Protein AF-A0A8R7P9D4-F1 (afdb_monomer)

InterPro domains:
  IPR004140 Exocyst complex component Exo70 [PTHR12542] (74-252)
  IPR016159 Cullin repeat-like-containing domain superfamily [SSF74788] (68-251)
  IPR046364 Exocyst complex subunit Exo70, C-terminal [PF03081] (64-247)

Nearest PDB structures (foldseek):
  8g9j-assembly1_A  TM=3.221E-01  e=5.290E-01  synthetic construct
  3mmi-assembly3_B  TM=4.182E-01  e=2.464E+00  Saccharomyces cerevisiae
  7ue2-assembly1_A  TM=3.188E-01  e=1.408E+00  synthetic construct

Sequence (252 aa):
MIRGGSCECDAGACVEVERRAFVHATFDRSGEAAGILQKMVDGFGTILLSADDVEESTIHLANRHLVEALESAHAIGCTADFLSQMLDGWGCKLEGDARRIWQGEKCREYIFLFSNAYDVLLIMRGRGATFSNVELESRLSAMFRRYKTSYLDECWAPLMNYLDRLDKFSDEFCIICRRQMTLKVNANLRYKLRKEIVGLIVPQYQVSFLAQRKNQSRLSRALHCRKRVMAGKQKMCTAEELEMVINDLFEG

Foldseek 3Di:
DDDDDDPPDDPVNCVVVCVVVLPPPDDPDDPVLVVLVVVLVVVLVPQDDALVNCLVPLEGPSLVSLLVSLLSCVVVPHDPVSNVSSVVVVLVSLLVNLCVHCPPPLLSSLLSQLLHLVVSLVVQVVCPPSRDDPVVNVVSVVSSVVSLVCNCVVLQVVLLVCLLPLLVSVVSLVVSLVVFLSAAHDPVVLVVSLVVSLVNPLVSNQVSVVVVVVVCVVVDPPDPPPPPPPDPDDDRAHSVNSSVSSNSGNPD

Radius of gyration: 23.61 Å; Cα contacts (8 Å, |Δi|>4): 183; chains: 1; bounding box: 58×46×72 Å

Solvent-accessible surface area (backbone atoms only — not comparable to full-atom values): 14644 Å² total; per-residue (Å²): 141,80,83,81,81,80,81,84,73,55,74,73,57,53,56,56,51,49,54,49,55,68,68,68,69,78,80,97,64,62,75,65,60,55,50,49,52,49,52,47,53,51,52,52,69,68,61,77,81,53,59,70,66,38,73,76,65,42,57,60,78,59,46,60,54,49,51,56,46,48,48,53,41,52,74,76,64,56,53,72,68,57,52,49,51,55,52,50,53,50,50,53,49,52,52,51,50,28,52,69,64,36,68,90,38,63,65,57,28,28,53,37,51,26,47,35,34,46,48,43,51,49,55,46,60,73,49,40,88,85,51,73,52,71,68,60,52,50,51,41,51,49,52,26,50,49,34,50,49,50,37,45,58,69,66,50,51,66,53,63,80,24,55,91,41,60,69,60,27,52,53,52,50,52,53,52,48,64,67,37,31,66,36,64,51,61,70,76,57,40,58,52,49,36,51,54,50,40,67,65,47,38,63,60,48,41,54,38,52,53,52,51,52,55,51,44,69,75,72,52,91,81,78,73,88,86,75,84,83,83,69,90,71,81,72,86,74,50,52,67,56,50,46,53,57,47,68,56,47,36,71,73

Secondary structure (DSSP, 8-state):
----------HHHHHHHHHHHHHHS---S-HHHHHHHHHHHHHHHH----HHHHHHHS--THHHHHHHHHHHHHHTT--HHHHHHHHHHHHHHHHHHHHHHSTT-HHHHHHHHHHHHHHHHHHHHHHGGGG--HHHHHHHHHHHHHHHHHHIIIIIGGGGGGTT-HHHHHHHHHHHHHHHTT-B--HHHHHHHHHHHHHHHHHHHHHHHHHHHHHHHHH-SSSSSSSSSSS---PPPPHHHHHHHHHTTTB-

Mean predicted aligned error: 11.99 Å

pLDDT: mean 74.85, std 20.37, range [25.08, 96.12]

Structure (mmCIF, N/CA/C/O backbone):
data_AF-A0A8R7P9D4-F1
#
_entry.id   AF-A0A8R7P9D4-F1
#
loop_
_atom_site.group_PDB
_atom_site.id
_atom_site.type_symbol
_atom_site.label_atom_id
_atom_site.label_alt_id
_atom_site.label_comp_id
_atom_site.label_asym_id
_atom_site.label_entity_id
_atom_site.label_seq_id
_atom_site.pdbx_PDB_ins_code
_atom_site.Cartn_x
_atom_site.Cartn_y
_atom_site.Cartn_z
_atom_site.occupancy
_atom_site.B_iso_or_equiv
_atom_site.auth_seq_id
_atom_site.auth_comp_id
_atom_site.auth_asym_id
_atom_site.auth_atom_id
_atom_site.pdbx_PDB_model_num
ATOM 1 N N . MET A 1 1 ? -3.941 32.847 12.173 1.00 32.69 1 MET A N 1
ATOM 2 C CA . MET A 1 1 ? -4.713 32.848 10.911 1.00 32.69 1 MET A CA 1
ATOM 3 C C . MET A 1 1 ? -3.743 33.072 9.765 1.00 32.69 1 MET A C 1
ATOM 5 O O . MET A 1 1 ? -3.333 34.202 9.553 1.00 32.69 1 MET A O 1
ATOM 9 N N . ILE A 1 2 ? -3.341 32.012 9.068 1.00 27.59 2 ILE A N 1
ATOM 10 C CA . ILE A 1 2 ? -2.665 32.115 7.770 1.00 27.59 2 ILE A CA 1
ATOM 11 C C . ILE A 1 2 ? -3.486 31.244 6.823 1.00 27.59 2 ILE A C 1
ATOM 13 O O . ILE A 1 2 ? -3.722 30.070 7.102 1.00 27.59 2 ILE A O 1
ATOM 17 N N . ARG A 1 3 ? -4.035 31.893 5.793 1.00 26.95 3 ARG A N 1
ATOM 18 C CA . ARG A 1 3 ? -4.899 31.314 4.763 1.00 26.95 3 ARG A CA 1
ATOM 19 C C . ARG A 1 3 ? -4.108 30.294 3.947 1.00 26.95 3 ARG A C 1
ATOM 21 O O . ARG A 1 3 ? -3.046 30.625 3.430 1.00 26.95 3 ARG A O 1
ATOM 28 N N . GLY A 1 4 ? -4.667 29.094 3.814 1.00 26.95 4 GLY A N 1
ATOM 29 C CA . GLY A 1 4 ? -4.256 28.127 2.807 1.00 26.95 4 GLY A CA 1
ATOM 30 C C . GLY A 1 4 ? -4.580 28.659 1.414 1.00 26.95 4 GLY A C 1
ATOM 31 O O . GLY A 1 4 ? -5.717 29.044 1.143 1.00 26.95 4 GLY A O 1
ATOM 32 N N . GLY A 1 5 ? -3.565 28.708 0.555 1.00 25.08 5 GLY A N 1
ATOM 33 C CA . GLY A 1 5 ? -3.744 28.823 -0.885 1.00 25.08 5 GLY A CA 1
ATOM 34 C C . GLY A 1 5 ? -3.972 27.426 -1.443 1.00 25.08 5 GLY A C 1
ATOM 35 O O . GLY A 1 5 ? -3.044 26.622 -1.479 1.00 25.08 5 GLY A O 1
ATOM 36 N N . SER A 1 6 ? -5.215 27.135 -1.819 1.00 28.84 6 SER A N 1
ATOM 37 C CA . SER A 1 6 ? -5.556 25.985 -2.653 1.00 28.84 6 SER A CA 1
ATOM 38 C C . SER A 1 6 ? -4.957 26.227 -4.035 1.00 28.84 6 SER A C 1
ATOM 40 O O . SER A 1 6 ? -5.316 27.205 -4.690 1.00 28.84 6 SER A O 1
ATOM 42 N N . CYS A 1 7 ? -4.015 25.385 -4.454 1.00 30.19 7 CYS A N 1
ATOM 43 C CA . CYS A 1 7 ? -3.584 25.348 -5.844 1.00 30.19 7 CYS A CA 1
ATOM 44 C C . CYS A 1 7 ? -4.611 24.492 -6.592 1.00 30.19 7 CYS A C 1
ATOM 46 O O . CYS A 1 7 ? -4.542 23.263 -6.572 1.00 30.19 7 CYS A O 1
ATOM 48 N N . GLU A 1 8 ? -5.620 25.143 -7.168 1.00 34.91 8 GLU A N 1
ATOM 49 C CA . GLU A 1 8 ? -6.496 24.531 -8.165 1.00 34.91 8 GLU A CA 1
ATOM 50 C C . GLU A 1 8 ? -5.668 24.320 -9.437 1.00 34.91 8 GLU A C 1
ATOM 52 O O . GLU A 1 8 ? -5.555 25.200 -10.286 1.00 34.91 8 GLU A O 1
ATOM 57 N N . CYS A 1 9 ? -5.016 23.162 -9.535 1.00 33.84 9 CYS A N 1
ATOM 58 C CA . CYS A 1 9 ? -4.393 22.729 -10.777 1.00 33.84 9 CYS A CA 1
ATOM 59 C C . CYS A 1 9 ? -5.442 22.003 -11.616 1.00 33.84 9 CYS A C 1
ATOM 61 O O . CYS A 1 9 ? -5.864 20.892 -11.293 1.00 33.84 9 CYS A O 1
ATOM 63 N N . ASP A 1 10 ? -5.848 22.662 -12.695 1.00 32.38 10 ASP A N 1
ATOM 64 C CA . ASP A 1 10 ? -6.696 22.123 -13.750 1.00 32.38 10 ASP A CA 1
ATOM 65 C C . ASP A 1 10 ? -6.077 20.822 -14.299 1.00 32.38 10 ASP A C 1
ATOM 67 O O . ASP A 1 10 ? -4.930 20.803 -14.763 1.00 32.38 10 ASP A O 1
ATOM 71 N N . ALA A 1 11 ? -6.812 19.709 -14.222 1.00 40.31 11 ALA A N 1
ATOM 72 C CA . ALA A 1 11 ? -6.279 18.362 -14.462 1.00 40.31 11 ALA A CA 1
ATOM 73 C C . ALA A 1 11 ? -5.709 18.166 -15.884 1.00 40.31 11 ALA A C 1
ATOM 75 O O . ALA A 1 11 ? -4.814 17.347 -16.082 1.00 40.31 11 ALA A O 1
ATOM 76 N N . GLY A 1 12 ? -6.181 18.945 -16.865 1.00 31.89 12 GLY A N 1
ATOM 77 C CA . GLY A 1 12 ? -5.651 18.940 -18.234 1.00 31.89 12 GLY A CA 1
ATOM 78 C C . GLY A 1 12 ? -4.298 19.648 -18.381 1.00 31.89 12 GLY A C 1
ATOM 79 O O . GLY A 1 12 ? -3.465 19.218 -19.175 1.00 31.89 12 GLY A O 1
ATOM 80 N N . ALA A 1 13 ? -4.040 20.684 -17.577 1.00 31.70 13 ALA A N 1
ATOM 81 C CA . ALA A 1 13 ? -2.793 21.448 -17.619 1.00 31.70 13 ALA A CA 1
ATOM 82 C C . ALA A 1 13 ? -1.639 20.715 -16.912 1.00 31.70 13 ALA A C 1
ATOM 84 O O . ALA A 1 13 ? -0.494 20.805 -17.351 1.00 31.70 13 ALA A O 1
ATOM 85 N N . CYS A 1 14 ? -1.935 19.926 -15.870 1.00 34.53 14 CYS A N 1
ATOM 86 C CA . CYS A 1 14 ? -0.942 19.072 -15.208 1.00 34.53 14 CYS A CA 1
ATOM 87 C C . CYS A 1 14 ? -0.351 18.025 -16.163 1.00 34.53 14 CYS A C 1
ATOM 89 O O . CYS A 1 14 ? 0.861 17.844 -16.173 1.00 34.53 14 CYS A O 1
ATOM 91 N N . VAL A 1 15 ? -1.168 17.406 -17.022 1.00 40.44 15 VAL A N 1
ATOM 92 C CA . VAL A 1 15 ? -0.709 16.357 -17.951 1.00 40.44 15 VAL A CA 1
ATOM 93 C C . VAL A 1 15 ? 0.237 16.910 -19.022 1.00 40.44 15 VAL A C 1
ATOM 95 O O . VAL A 1 15 ? 1.241 16.272 -19.328 1.00 40.44 15 VAL A O 1
ATOM 98 N N . GLU A 1 16 ? -0.025 18.098 -19.581 1.00 35.81 16 GLU A N 1
ATOM 99 C CA . GLU A 1 16 ? 0.870 18.716 -20.576 1.00 35.81 16 GLU A CA 1
ATOM 100 C C . GLU A 1 16 ? 2.145 19.306 -19.961 1.00 35.81 16 GLU A C 1
ATOM 102 O O . GLU A 1 16 ? 3.212 19.237 -20.580 1.00 35.81 16 GLU A O 1
ATOM 107 N N . VAL A 1 17 ? 2.061 19.858 -18.747 1.00 38.84 17 VAL A N 1
ATOM 108 C CA . VAL A 1 17 ? 3.225 20.379 -18.016 1.00 38.84 17 VAL A CA 1
ATOM 109 C C . VAL A 1 17 ? 4.110 19.234 -17.514 1.00 38.84 17 VAL A C 1
ATOM 111 O O . VAL A 1 17 ? 5.328 19.337 -17.635 1.00 38.84 17 VAL A O 1
ATOM 114 N N . GLU A 1 18 ? 3.540 18.110 -17.065 1.00 41.66 18 GLU A N 1
ATOM 115 C CA . GLU A 1 18 ? 4.283 16.888 -16.723 1.00 41.66 18 GLU A CA 1
ATOM 116 C C . GLU A 1 18 ? 4.905 16.239 -17.964 1.00 41.66 18 GLU A C 1
ATOM 118 O O . GLU A 1 18 ? 6.085 15.898 -17.927 1.00 41.66 18 GLU A O 1
ATOM 123 N N . ARG A 1 19 ? 4.192 16.165 -19.102 1.00 39.97 19 ARG A N 1
ATOM 124 C CA . ARG A 1 19 ? 4.772 15.692 -20.377 1.00 39.97 19 ARG A CA 1
ATOM 125 C C . ARG A 1 19 ? 5.958 16.551 -20.817 1.00 39.97 19 ARG A C 1
ATOM 127 O O . ARG A 1 19 ? 6.964 16.011 -21.260 1.00 39.97 19 ARG A O 1
ATOM 134 N N . ARG A 1 20 ? 5.863 17.881 -20.705 1.00 35.09 20 ARG A N 1
ATOM 135 C CA . ARG A 1 20 ? 6.948 18.793 -21.109 1.00 35.09 20 ARG A CA 1
ATOM 136 C C . ARG A 1 20 ? 8.108 18.806 -20.117 1.00 35.09 20 ARG A C 1
ATOM 138 O O . ARG A 1 20 ? 9.250 18.831 -20.561 1.00 35.09 20 ARG A O 1
ATOM 145 N N . ALA A 1 21 ? 7.847 18.747 -18.813 1.00 41.06 21 ALA A N 1
ATOM 146 C CA . ALA A 1 21 ? 8.893 18.679 -17.793 1.00 41.06 21 ALA A CA 1
ATOM 147 C C . ALA A 1 21 ? 9.656 17.343 -17.837 1.00 41.06 21 ALA A C 1
ATOM 149 O O . ALA A 1 21 ? 10.879 17.339 -17.712 1.00 41.06 21 ALA A O 1
ATOM 150 N N . PHE A 1 22 ? 8.953 16.235 -18.102 1.00 40.56 22 PHE A N 1
ATOM 151 C CA . PHE A 1 22 ? 9.537 14.901 -18.276 1.00 40.56 22 PHE A CA 1
ATOM 152 C C . PHE A 1 22 ? 10.403 14.790 -19.544 1.00 40.56 22 PHE A C 1
ATOM 154 O O . PHE A 1 22 ? 11.381 14.053 -19.556 1.00 40.56 22 PHE A O 1
ATOM 161 N N . VAL A 1 23 ? 10.085 15.551 -20.599 1.00 41.34 23 VAL A N 1
ATOM 162 C CA . VAL A 1 23 ? 10.831 15.538 -21.873 1.00 41.34 23 VAL A CA 1
ATOM 163 C C . VAL A 1 23 ? 12.017 16.516 -21.887 1.00 41.34 23 VAL A C 1
ATOM 165 O O . VAL A 1 23 ? 13.012 16.246 -22.554 1.00 41.34 23 VAL A O 1
ATOM 168 N N . HIS A 1 24 ? 11.958 17.643 -21.164 1.00 35.53 24 HIS A N 1
ATOM 169 C CA . HIS A 1 24 ? 12.995 18.687 -21.252 1.00 35.53 24 HIS A CA 1
ATOM 170 C C . HIS A 1 24 ? 14.162 18.552 -20.265 1.00 35.53 24 HIS A C 1
ATOM 172 O O . HIS A 1 24 ? 15.210 19.167 -20.485 1.00 35.53 24 HIS A O 1
ATOM 178 N N . ALA A 1 25 ? 14.024 17.773 -19.191 1.00 37.00 25 ALA A N 1
ATOM 179 C CA . ALA A 1 25 ? 15.120 17.558 -18.257 1.00 37.00 25 ALA A CA 1
ATOM 180 C C . ALA A 1 25 ? 16.058 16.443 -18.765 1.00 37.00 25 ALA A C 1
ATOM 182 O O . ALA A 1 25 ? 15.891 15.267 -18.464 1.00 37.00 25 ALA A O 1
ATOM 183 N N . THR A 1 26 ? 17.106 16.869 -19.479 1.00 48.44 26 THR A N 1
ATOM 184 C CA . THR A 1 26 ? 18.443 16.235 -19.547 1.00 48.44 26 THR A CA 1
ATOM 185 C C . THR A 1 26 ? 18.641 14.927 -20.319 1.00 48.44 26 THR A C 1
ATOM 187 O O . THR A 1 26 ? 19.054 13.970 -19.688 1.00 48.44 26 THR A O 1
ATOM 190 N N . PHE A 1 27 ? 18.557 14.865 -21.661 1.00 46.59 27 PHE A N 1
ATOM 191 C CA . PHE A 1 27 ? 19.122 13.694 -22.375 1.00 46.59 27 PHE A CA 1
ATOM 192 C C . PHE A 1 27 ? 19.760 13.996 -23.732 1.00 46.59 27 PHE A C 1
ATOM 194 O O . PHE A 1 27 ? 19.118 13.971 -24.774 1.00 46.59 27 PHE A O 1
ATOM 201 N N . ASP A 1 28 ? 21.078 14.178 -23.696 1.00 42.47 28 ASP A N 1
ATOM 202 C CA . ASP A 1 28 ? 21.969 14.193 -24.858 1.00 42.47 28 ASP A CA 1
ATOM 203 C C . ASP A 1 28 ? 22.676 12.822 -24.978 1.00 42.47 28 ASP A C 1
ATOM 205 O O . ASP A 1 28 ? 23.898 12.714 -24.865 1.00 42.47 28 ASP A O 1
ATOM 209 N N . ARG A 1 29 ? 21.903 11.721 -25.072 1.00 51.84 29 ARG A N 1
ATOM 210 C CA . ARG A 1 29 ? 22.421 10.347 -25.281 1.00 51.84 29 ARG A CA 1
ATOM 211 C C . ARG A 1 29 ? 21.433 9.456 -26.047 1.00 51.84 29 ARG A C 1
ATOM 213 O O . ARG A 1 29 ? 20.312 9.279 -25.595 1.00 51.84 29 ARG A O 1
ATOM 220 N N . SER A 1 30 ? 21.929 8.869 -27.147 1.00 61.19 30 SER A N 1
ATOM 221 C CA . SER A 1 30 ? 21.385 7.792 -28.008 1.00 61.19 30 SER A CA 1
ATOM 222 C C . SER A 1 30 ? 19.873 7.807 -28.300 1.00 61.19 30 SER A C 1
ATOM 224 O O . SER A 1 30 ? 19.046 7.601 -27.415 1.00 61.19 30 SER A O 1
ATOM 226 N N . GLY A 1 31 ? 19.502 7.910 -29.584 1.00 67.44 31 GLY A N 1
ATOM 227 C CA . GLY A 1 31 ? 18.104 7.820 -30.039 1.00 67.44 31 GLY A CA 1
ATOM 228 C C . GLY A 1 31 ? 17.365 6.541 -29.609 1.00 67.44 31 GLY A C 1
ATOM 229 O O . GLY A 1 31 ? 16.138 6.537 -29.554 1.00 67.44 31 GLY A O 1
ATOM 230 N N . GLU A 1 32 ? 18.085 5.479 -29.237 1.00 70.94 32 GLU A N 1
ATOM 231 C CA . GLU A 1 32 ? 17.503 4.235 -28.721 1.00 70.94 32 GLU A CA 1
ATOM 232 C C . GLU A 1 32 ? 16.893 4.403 -27.320 1.00 70.94 32 GLU A C 1
ATOM 234 O O . GLU A 1 32 ? 15.775 3.943 -27.083 1.00 70.94 32 GLU A O 1
ATOM 239 N N . ALA A 1 33 ? 17.567 5.119 -26.410 1.00 69.62 33 ALA A N 1
ATOM 240 C CA . ALA A 1 33 ? 17.060 5.374 -25.058 1.00 69.62 33 ALA A CA 1
ATOM 241 C C . ALA A 1 33 ? 15.823 6.288 -25.090 1.00 69.62 33 ALA A C 1
ATOM 243 O O . ALA A 1 33 ? 14.821 6.013 -24.426 1.00 69.62 33 ALA A O 1
ATOM 244 N N . ALA A 1 34 ? 15.858 7.321 -25.939 1.00 70.44 34 ALA A N 1
ATOM 245 C CA . ALA A 1 34 ? 14.704 8.178 -26.203 1.00 70.44 34 ALA A CA 1
ATOM 246 C C . ALA A 1 34 ? 13.523 7.378 -26.787 1.00 70.44 34 ALA A C 1
ATOM 248 O O . ALA A 1 34 ? 12.378 7.577 -26.384 1.00 70.44 34 ALA A O 1
ATOM 249 N N . GLY A 1 35 ? 13.797 6.420 -27.679 1.00 75.44 35 GLY A N 1
ATOM 250 C CA . GLY A 1 35 ? 12.784 5.529 -28.243 1.00 75.44 35 GLY A CA 1
ATOM 251 C C . GLY A 1 35 ? 12.118 4.613 -27.208 1.00 75.44 35 GLY A C 1
ATOM 252 O O . GLY A 1 35 ? 10.907 4.406 -27.276 1.00 75.44 35 GLY A O 1
ATOM 253 N N . ILE A 1 36 ? 12.869 4.083 -26.236 1.00 74.81 36 ILE A N 1
ATOM 254 C CA . ILE A 1 36 ? 12.310 3.268 -25.139 1.00 74.81 36 ILE A CA 1
ATOM 255 C C . ILE A 1 36 ? 11.421 4.123 -24.234 1.00 74.81 36 ILE A C 1
ATOM 257 O O . ILE A 1 36 ? 10.297 3.724 -23.925 1.00 74.81 36 ILE A O 1
ATOM 261 N N . LEU A 1 37 ? 11.894 5.311 -23.849 1.00 70.50 37 LEU A N 1
ATOM 262 C CA . LEU A 1 37 ? 11.131 6.231 -23.009 1.00 70.50 37 LEU A CA 1
ATOM 263 C C . LEU A 1 37 ? 9.822 6.646 -23.689 1.00 70.50 37 LEU A C 1
ATOM 265 O O . LEU A 1 37 ? 8.764 6.589 -23.069 1.00 70.50 37 LEU A O 1
ATOM 269 N N . GLN A 1 38 ? 9.882 6.996 -24.975 1.00 73.94 38 GLN A N 1
ATOM 270 C CA . GLN A 1 38 ? 8.704 7.379 -25.744 1.00 73.94 38 GLN A CA 1
ATOM 271 C C . GLN A 1 38 ? 7.686 6.234 -25.808 1.00 73.94 38 GLN A C 1
ATOM 273 O O . GLN A 1 38 ? 6.512 6.453 -25.534 1.00 73.94 38 GLN A O 1
ATOM 278 N N . LYS A 1 39 ? 8.133 4.995 -26.055 1.00 76.75 39 LYS A N 1
ATOM 279 C CA . LYS A 1 39 ? 7.257 3.810 -26.028 1.00 76.75 39 LYS A CA 1
ATOM 280 C C . LYS A 1 39 ? 6.619 3.581 -24.661 1.00 76.75 39 LYS A C 1
ATOM 282 O O . LYS A 1 39 ? 5.445 3.229 -24.597 1.00 76.75 39 LYS A O 1
ATOM 287 N N . MET A 1 40 ? 7.370 3.779 -23.579 1.00 78.62 40 MET A N 1
ATOM 288 C CA . MET A 1 40 ? 6.845 3.660 -22.218 1.00 78.62 40 MET A CA 1
ATOM 289 C C . MET A 1 40 ? 5.785 4.735 -21.941 1.00 78.62 40 MET A C 1
ATOM 291 O O . MET A 1 40 ? 4.698 4.417 -21.465 1.00 78.62 40 MET A O 1
ATOM 295 N N . VAL A 1 41 ? 6.075 5.994 -22.281 1.00 70.44 41 VAL A N 1
ATOM 296 C CA . VAL A 1 41 ? 5.152 7.128 -22.110 1.00 70.44 41 VAL A CA 1
ATOM 297 C C . VAL A 1 41 ? 3.895 6.951 -22.956 1.00 70.44 41 VAL A C 1
ATOM 299 O O . VAL A 1 41 ? 2.795 7.180 -22.457 1.00 70.44 41 VAL A O 1
ATOM 302 N N . ASP A 1 42 ? 4.028 6.517 -24.208 1.00 72.88 42 ASP A N 1
ATOM 303 C CA . ASP A 1 42 ? 2.887 6.252 -25.083 1.00 72.88 42 ASP A CA 1
ATOM 304 C C . ASP A 1 42 ? 2.063 5.072 -24.561 1.00 72.88 42 ASP A C 1
ATOM 306 O O . ASP A 1 42 ? 0.841 5.174 -24.472 1.00 72.88 42 ASP A O 1
ATOM 310 N N . GLY A 1 43 ? 2.721 4.004 -24.097 1.00 70.06 43 GLY A N 1
ATOM 311 C CA . GLY A 1 43 ? 2.068 2.894 -23.405 1.00 70.06 43 GLY A CA 1
ATOM 312 C C . GLY A 1 43 ? 1.249 3.376 -22.207 1.00 70.06 43 GLY A C 1
ATOM 313 O O . GLY A 1 43 ? 0.053 3.106 -22.127 1.00 70.06 43 GLY A O 1
ATOM 314 N N . PHE A 1 44 ? 1.836 4.183 -21.322 1.00 72.31 44 PHE A N 1
ATOM 315 C CA . PHE A 1 44 ? 1.123 4.760 -20.177 1.00 72.31 44 PHE A CA 1
ATOM 316 C C . PHE A 1 44 ? -0.011 5.705 -20.585 1.00 72.31 44 PHE A C 1
ATOM 318 O O . PHE A 1 44 ?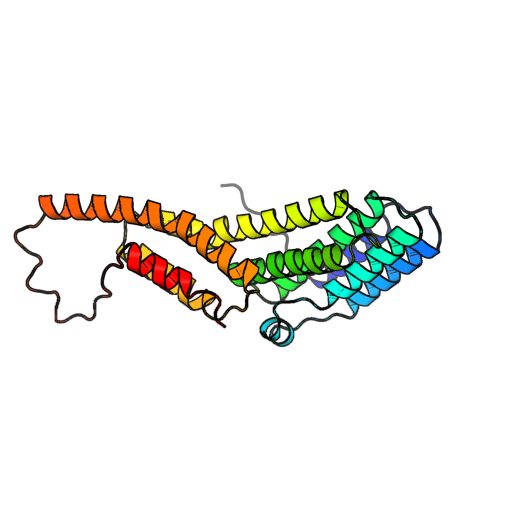 -1.056 5.711 -19.936 1.00 72.31 44 PHE A O 1
ATOM 325 N N . GLY A 1 45 ? 0.174 6.486 -21.651 1.00 62.75 45 GLY A N 1
ATOM 326 C CA . GLY A 1 45 ? -0.840 7.391 -22.190 1.00 62.75 45 GLY A CA 1
ATOM 327 C C . GLY A 1 45 ? -2.047 6.660 -22.780 1.00 62.75 45 GLY A C 1
ATOM 328 O O . GLY A 1 45 ? -3.163 7.164 -22.695 1.00 62.75 45 GLY A O 1
ATOM 329 N N . THR A 1 46 ? -1.844 5.459 -23.329 1.00 65.00 46 THR A N 1
ATOM 330 C CA . THR A 1 46 ? -2.935 4.613 -23.843 1.00 65.00 46 THR A CA 1
ATOM 331 C C . THR A 1 46 ? -3.694 3.857 -22.753 1.00 65.00 46 THR A C 1
ATOM 333 O O . THR A 1 46 ? -4.831 3.444 -22.978 1.00 65.00 46 THR A O 1
ATOM 336 N N . ILE A 1 47 ? -3.110 3.704 -21.560 1.00 65.62 47 ILE A N 1
ATOM 337 C CA . ILE A 1 47 ? -3.758 3.024 -20.436 1.00 65.62 47 ILE A CA 1
ATOM 338 C C . ILE A 1 47 ? -4.658 4.022 -19.698 1.00 65.62 47 ILE A C 1
ATOM 340 O O . ILE A 1 47 ? -4.249 4.740 -18.780 1.00 65.62 47 ILE A O 1
ATOM 344 N N . LEU A 1 48 ? -5.918 4.052 -20.123 1.00 61.34 48 LEU A N 1
ATOM 345 C CA . LEU A 1 48 ? -7.021 4.684 -19.408 1.00 61.34 48 LEU A CA 1
ATOM 346 C C . LEU A 1 48 ? -7.645 3.649 -18.474 1.00 61.34 48 LEU A C 1
ATOM 348 O O . LEU A 1 48 ? -8.343 2.752 -18.928 1.00 61.34 48 LEU A O 1
ATOM 352 N N . LEU A 1 49 ? -7.390 3.774 -17.173 1.00 62.56 49 LEU A N 1
ATOM 353 C CA . LEU A 1 49 ? -8.057 2.940 -16.174 1.00 62.56 49 LEU A CA 1
ATOM 354 C C . LEU A 1 49 ? -9.407 3.542 -15.776 1.00 62.56 49 LEU A C 1
ATOM 356 O O . LEU A 1 49 ? -9.477 4.727 -15.419 1.00 62.56 49 LEU A O 1
ATOM 360 N N . SER A 1 50 ? -10.456 2.726 -15.798 1.00 59.84 50 SER A N 1
ATOM 361 C CA . SER A 1 50 ? -11.703 2.988 -15.077 1.00 59.84 50 SER A CA 1
ATOM 362 C C . SER A 1 50 ? -11.673 2.340 -13.684 1.00 59.84 50 SER A C 1
ATOM 364 O O . SER A 1 50 ? -10.756 1.583 -13.362 1.00 59.84 50 SER A O 1
ATOM 366 N N . ALA A 1 51 ? -12.652 2.660 -12.831 1.00 57.84 51 ALA A N 1
ATOM 367 C CA . ALA A 1 51 ? -12.791 1.993 -11.535 1.00 57.84 51 ALA A CA 1
ATOM 368 C C . ALA A 1 51 ? -13.042 0.487 -11.709 1.00 57.84 51 ALA A C 1
ATOM 370 O O . ALA A 1 51 ? -12.409 -0.313 -11.024 1.00 57.84 51 ALA A O 1
ATOM 371 N N . ASP A 1 52 ? -13.874 0.117 -12.685 1.00 57.59 52 ASP A N 1
ATOM 372 C CA . ASP A 1 52 ? -14.268 -1.268 -12.957 1.00 57.59 52 ASP A CA 1
ATOM 373 C C . ASP A 1 52 ? -13.059 -2.144 -13.335 1.00 57.59 52 ASP A C 1
ATOM 375 O O . ASP A 1 52 ? -12.895 -3.242 -12.803 1.00 57.59 52 ASP A O 1
ATOM 379 N N . ASP A 1 53 ? -12.140 -1.618 -14.154 1.00 58.22 53 ASP A N 1
ATOM 380 C CA . ASP A 1 53 ? -10.907 -2.325 -14.547 1.00 58.22 53 ASP A CA 1
ATOM 381 C C . ASP A 1 53 ? -9.977 -2.604 -13.348 1.00 58.22 53 ASP A C 1
ATOM 383 O O . ASP A 1 53 ? -9.203 -3.567 -13.333 1.00 58.22 53 ASP A O 1
ATOM 387 N N . VAL A 1 54 ? -10.025 -1.742 -12.326 1.00 59.56 54 VAL A N 1
ATOM 388 C CA . VAL A 1 54 ? -9.169 -1.824 -11.135 1.00 59.56 54 VAL A CA 1
ATOM 389 C C . VAL A 1 54 ? -9.815 -2.659 -10.029 1.00 59.56 54 VAL A C 1
ATOM 391 O O . VAL A 1 54 ? -9.091 -3.339 -9.301 1.00 59.56 54 VAL A O 1
ATOM 394 N N . GLU A 1 55 ? -11.145 -2.673 -9.905 1.00 60.06 55 GLU A N 1
ATOM 395 C CA . GLU A 1 55 ? -11.857 -3.532 -8.942 1.00 60.06 55 GLU A CA 1
ATOM 396 C C . GLU A 1 55 ? -11.702 -5.029 -9.250 1.00 60.06 55 GLU A C 1
ATOM 398 O O . GLU A 1 55 ? -11.781 -5.868 -8.344 1.00 60.06 55 GLU A O 1
ATOM 403 N N . GLU A 1 56 ? -11.437 -5.394 -10.507 1.00 54.94 56 GLU A N 1
ATOM 404 C CA . GLU A 1 56 ? -11.271 -6.796 -10.883 1.00 54.94 56 GLU A CA 1
ATOM 405 C C . GLU A 1 56 ? -9.938 -7.385 -10.395 1.00 54.94 56 GLU A C 1
ATOM 407 O O . GLU A 1 56 ? -9.926 -8.503 -9.870 1.00 54.94 56 GLU A O 1
ATOM 412 N N . SER A 1 57 ? -8.831 -6.634 -10.494 1.00 57.84 57 SER A N 1
ATOM 413 C CA . SER A 1 57 ? -7.489 -7.169 -10.210 1.00 57.84 57 SER A CA 1
ATOM 414 C C . SER A 1 57 ? -6.662 -6.395 -9.183 1.00 57.84 57 SER A C 1
ATOM 416 O O . SER A 1 57 ? -5.678 -6.938 -8.682 1.00 57.84 57 SER A O 1
ATOM 418 N N . THR A 1 58 ? -7.000 -5.144 -8.844 1.00 71.56 58 THR A N 1
ATOM 419 C CA . THR A 1 58 ? -6.142 -4.174 -8.115 1.00 71.56 58 THR A CA 1
ATOM 420 C C . THR A 1 58 ? -4.747 -3.935 -8.721 1.00 71.56 58 THR A C 1
ATOM 422 O O . THR A 1 58 ? -4.002 -3.085 -8.225 1.00 71.56 58 THR A O 1
ATOM 425 N N . ILE A 1 59 ? -4.394 -4.633 -9.806 1.00 80.81 59 ILE A N 1
ATOM 426 C CA . ILE A 1 59 ? -3.103 -4.574 -10.484 1.00 80.81 59 ILE A CA 1
ATOM 427 C C . ILE A 1 59 ? -3.240 -3.730 -11.750 1.00 80.81 59 ILE A C 1
ATOM 429 O O . ILE A 1 59 ? -4.067 -3.970 -12.626 1.00 80.81 59 ILE A O 1
ATOM 433 N N . HIS A 1 60 ? -2.391 -2.723 -11.851 1.00 77.25 60 HIS A N 1
ATOM 434 C CA . HIS A 1 60 ? -2.338 -1.790 -12.951 1.00 77.25 60 HIS A CA 1
ATOM 435 C C . HIS A 1 60 ? -1.593 -2.420 -14.132 1.00 77.25 60 HIS A C 1
ATOM 437 O O . HIS A 1 60 ? -0.445 -2.851 -14.022 1.00 77.25 60 HIS A O 1
ATOM 443 N N . LEU A 1 61 ? -2.215 -2.383 -15.313 1.00 76.00 61 LEU A N 1
ATOM 444 C CA . LEU A 1 61 ? -1.643 -2.915 -16.559 1.00 76.00 61 LEU A CA 1
ATOM 445 C C . LEU A 1 61 ? -0.261 -2.324 -16.921 1.00 76.00 61 LEU A C 1
ATOM 447 O O . LEU A 1 61 ? 0.554 -2.990 -17.556 1.00 76.00 61 LEU A O 1
ATOM 451 N N . ALA A 1 62 ? 0.040 -1.103 -16.465 1.00 80.25 62 ALA A N 1
ATOM 452 C CA . ALA A 1 62 ? 1.313 -0.423 -16.671 1.00 80.25 62 ALA A CA 1
ATOM 453 C C . ALA A 1 62 ? 2.495 -1.110 -15.972 1.00 80.25 62 ALA A C 1
ATOM 455 O O . ALA A 1 62 ? 3.632 -0.880 -16.374 1.00 80.25 62 ALA A O 1
ATOM 456 N N . ASN A 1 63 ? 2.259 -1.971 -14.974 1.00 88.19 63 ASN A N 1
ATOM 457 C CA . ASN A 1 63 ? 3.331 -2.665 -14.256 1.00 88.19 63 ASN A CA 1
ATOM 458 C C . ASN A 1 63 ? 4.182 -3.527 -15.195 1.00 88.19 63 ASN A C 1
ATOM 460 O O . ASN A 1 63 ? 5.408 -3.503 -15.113 1.00 88.19 63 ASN A O 1
ATOM 464 N N . ARG A 1 64 ? 3.547 -4.257 -16.123 1.00 83.31 64 ARG A N 1
ATOM 465 C CA . ARG A 1 64 ? 4.269 -5.096 -17.094 1.00 83.31 64 ARG A CA 1
ATOM 466 C C . ARG A 1 64 ? 5.087 -4.251 -18.064 1.00 83.31 64 ARG A C 1
ATOM 468 O O . ARG A 1 64 ? 6.269 -4.521 -18.244 1.00 83.31 64 ARG A O 1
ATOM 475 N N . HIS A 1 65 ? 4.482 -3.193 -18.604 1.00 81.88 65 HIS A N 1
ATOM 476 C CA . HIS A 1 65 ? 5.159 -2.271 -19.515 1.00 81.88 65 HIS A CA 1
ATOM 477 C C . HIS A 1 65 ? 6.353 -1.571 -18.862 1.00 81.88 65 HIS A C 1
ATOM 479 O O . HIS A 1 65 ? 7.390 -1.426 -19.503 1.00 81.88 65 HIS A O 1
ATOM 485 N N . LEU A 1 66 ? 6.240 -1.180 -17.586 1.00 88.75 66 LEU A N 1
ATOM 486 C CA . LEU A 1 66 ? 7.373 -0.646 -16.835 1.00 88.75 66 LEU A CA 1
ATOM 487 C C . LEU A 1 66 ? 8.515 -1.663 -16.785 1.00 88.75 66 LEU A C 1
ATOM 489 O O . LEU A 1 66 ? 9.644 -1.316 -17.114 1.00 88.75 66 LEU A O 1
ATOM 493 N N . VAL A 1 67 ? 8.240 -2.902 -16.364 1.00 88.56 67 VAL A N 1
ATOM 494 C CA . VAL A 1 67 ? 9.296 -3.909 -16.195 1.00 88.56 67 VAL A CA 1
ATOM 495 C C . VAL A 1 67 ? 9.967 -4.239 -17.530 1.00 88.56 67 VAL A C 1
ATOM 497 O O . VAL A 1 67 ? 11.191 -4.260 -17.594 1.00 88.56 67 VAL A O 1
ATOM 500 N N . GLU A 1 68 ? 9.200 -4.399 -18.609 1.00 87.25 68 GLU A N 1
ATOM 501 C CA . GLU A 1 68 ? 9.740 -4.611 -19.962 1.00 87.25 68 GLU A CA 1
ATOM 502 C C . GLU A 1 68 ? 10.626 -3.445 -20.428 1.00 87.25 68 GLU A C 1
ATOM 504 O O . GLU A 1 68 ? 11.686 -3.649 -21.032 1.00 87.25 68 GLU A O 1
ATOM 509 N N . ALA A 1 69 ? 10.217 -2.209 -20.132 1.00 86.38 69 ALA A N 1
ATOM 510 C CA . ALA A 1 69 ? 10.979 -1.020 -20.488 1.00 86.38 69 ALA A CA 1
ATOM 511 C C . ALA A 1 69 ? 12.267 -0.902 -19.653 1.00 86.38 69 ALA A C 1
ATOM 513 O O . ALA A 1 69 ? 13.323 -0.595 -20.206 1.00 86.38 69 ALA A O 1
ATOM 514 N N . LEU A 1 70 ? 12.203 -1.195 -18.349 1.00 88.94 70 LEU A N 1
ATOM 515 C CA . LEU A 1 70 ? 13.366 -1.222 -17.459 1.00 88.94 70 LEU A CA 1
ATOM 516 C C . LEU A 1 70 ? 14.374 -2.305 -17.870 1.00 88.94 70 LEU A C 1
ATOM 518 O O . LEU A 1 70 ? 15.573 -2.034 -17.905 1.00 88.94 70 LEU A O 1
ATOM 522 N N . GLU A 1 71 ? 13.901 -3.503 -18.221 1.00 88.62 71 GLU A N 1
ATOM 523 C CA . GLU A 1 71 ? 14.729 -4.596 -18.747 1.00 88.62 71 GLU A CA 1
ATOM 524 C C . GLU A 1 71 ? 15.443 -4.184 -20.034 1.00 88.62 71 GLU A C 1
ATOM 526 O O . GLU A 1 71 ? 16.656 -4.351 -20.158 1.00 88.62 71 GLU A O 1
ATOM 531 N N . SER A 1 72 ? 14.700 -3.599 -20.976 1.00 85.88 72 SER A N 1
ATOM 532 C CA . SER A 1 72 ? 15.243 -3.148 -22.260 1.00 85.88 72 SER A CA 1
ATOM 533 C C . SER A 1 72 ? 16.294 -2.054 -22.070 1.00 85.88 72 SER A C 1
ATOM 535 O O . SER A 1 72 ? 17.379 -2.131 -22.644 1.00 85.88 72 SER A O 1
ATOM 537 N N . ALA A 1 73 ? 16.002 -1.060 -21.226 1.00 84.75 73 ALA A N 1
ATOM 538 C CA . ALA A 1 73 ? 16.923 0.024 -20.90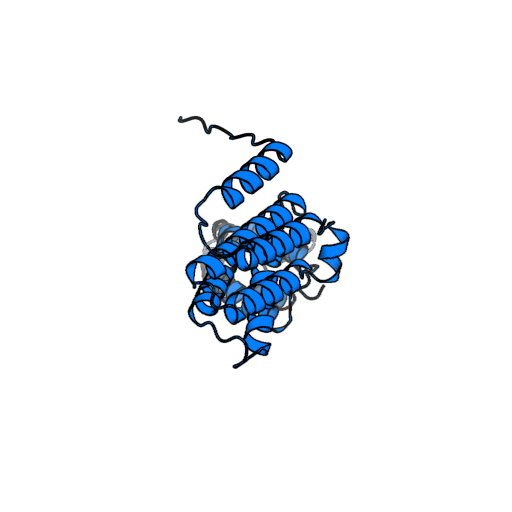5 1.00 84.75 73 ALA A CA 1
ATOM 539 C C . ALA A 1 73 ? 18.188 -0.495 -20.198 1.00 84.75 73 ALA A C 1
ATOM 541 O O . ALA A 1 73 ? 19.300 -0.067 -20.504 1.00 84.75 73 ALA A O 1
ATOM 542 N N . HIS A 1 74 ? 18.043 -1.462 -19.290 1.00 84.81 74 HIS A N 1
ATOM 543 C CA . HIS A 1 74 ? 19.180 -2.107 -18.644 1.00 84.81 74 HIS A CA 1
ATOM 544 C C . HIS A 1 74 ? 20.049 -2.882 -19.645 1.00 84.81 74 HIS A C 1
ATOM 546 O O . HIS A 1 74 ? 21.271 -2.752 -19.614 1.00 84.81 74 HIS A O 1
ATOM 552 N N . ALA A 1 75 ? 19.434 -3.625 -20.571 1.00 85.19 75 ALA A N 1
ATOM 553 C CA . ALA A 1 75 ? 20.138 -4.424 -21.574 1.00 85.19 75 ALA A CA 1
ATOM 554 C C . ALA A 1 75 ? 20.984 -3.581 -22.545 1.00 85.19 75 ALA A C 1
ATOM 556 O O . ALA A 1 75 ? 22.053 -4.024 -22.961 1.00 85.19 75 ALA A O 1
ATOM 557 N N . ILE A 1 76 ? 20.546 -2.360 -22.873 1.00 83.88 76 ILE A N 1
ATOM 558 C CA . ILE A 1 76 ? 21.318 -1.424 -23.712 1.00 83.88 76 ILE A CA 1
ATOM 559 C C . ILE A 1 76 ? 22.321 -0.570 -22.914 1.00 83.88 76 ILE A C 1
ATOM 561 O O . ILE A 1 76 ? 22.969 0.312 -23.475 1.00 83.88 76 ILE A O 1
ATOM 565 N N . GLY A 1 77 ? 22.462 -0.813 -21.606 1.00 81.38 77 GLY A N 1
ATOM 566 C CA . GLY A 1 77 ? 23.443 -0.138 -20.756 1.00 81.38 77 GLY A CA 1
ATOM 567 C C . GLY A 1 77 ? 23.041 1.266 -20.295 1.00 81.38 77 GLY A C 1
ATOM 568 O O . GLY A 1 77 ? 23.919 2.090 -20.027 1.00 81.38 77 GLY A O 1
ATOM 569 N N . CYS A 1 78 ? 21.740 1.571 -20.193 1.00 82.94 78 CYS A N 1
ATOM 570 C CA . CYS A 1 78 ? 21.286 2.825 -19.588 1.00 82.94 78 CYS A CA 1
ATOM 571 C C . CYS A 1 78 ? 21.747 2.950 -18.126 1.00 82.94 78 CYS A C 1
ATOM 573 O O . CYS A 1 78 ? 21.912 1.965 -17.404 1.00 82.94 78 CYS A O 1
ATOM 575 N N . THR A 1 79 ? 21.937 4.192 -17.675 1.00 83.69 79 THR A N 1
ATOM 576 C CA . THR A 1 79 ? 22.407 4.485 -16.316 1.00 83.69 79 THR A CA 1
ATOM 577 C C . THR A 1 79 ? 21.346 4.166 -15.262 1.00 83.69 79 THR A C 1
ATOM 579 O O . THR A 1 79 ? 20.146 4.179 -15.540 1.00 83.69 79 THR A O 1
ATOM 582 N N . ALA A 1 80 ? 21.782 3.943 -14.020 1.00 82.81 80 ALA A N 1
ATOM 583 C CA . ALA A 1 80 ? 20.878 3.784 -12.879 1.00 82.81 80 ALA A CA 1
ATOM 584 C C . ALA A 1 80 ? 19.950 5.000 -12.687 1.00 82.81 80 ALA A C 1
ATOM 586 O O . ALA A 1 80 ? 18.774 4.828 -12.360 1.00 82.81 80 ALA A O 1
ATOM 587 N N . ASP A 1 81 ? 20.440 6.211 -12.977 1.00 82.81 81 ASP A N 1
ATOM 588 C CA . ASP A 1 81 ? 19.636 7.438 -12.958 1.00 82.81 81 ASP A CA 1
ATOM 589 C C . ASP A 1 81 ? 18.481 7.381 -13.962 1.00 82.81 81 ASP A C 1
ATOM 591 O O . ASP A 1 81 ? 17.349 7.712 -13.620 1.00 82.81 81 ASP A O 1
ATOM 595 N N . PHE A 1 82 ? 18.740 6.915 -15.187 1.00 82.12 82 PHE A N 1
ATOM 596 C CA . PHE A 1 82 ? 17.709 6.796 -16.218 1.00 82.12 82 PHE A CA 1
ATOM 597 C C . PHE A 1 82 ? 16.626 5.792 -15.811 1.00 82.12 82 PHE A C 1
ATOM 599 O O . PHE A 1 82 ? 15.434 6.088 -15.871 1.00 82.12 82 PHE A O 1
ATOM 606 N N . LEU A 1 83 ? 17.038 4.625 -15.316 1.00 85.81 83 LEU A N 1
ATOM 607 C CA . LEU A 1 83 ? 16.106 3.610 -14.826 1.00 85.81 83 LEU A CA 1
ATOM 608 C C . LEU A 1 83 ? 15.291 4.121 -13.625 1.00 85.81 83 LEU A C 1
ATOM 610 O O . LEU A 1 83 ? 14.099 3.838 -13.510 1.00 85.81 83 LEU A O 1
ATOM 614 N N . SER A 1 84 ? 15.914 4.916 -12.752 1.00 85.88 84 SER A N 1
ATOM 615 C CA . SER A 1 84 ? 15.232 5.558 -11.627 1.00 85.88 84 SER A CA 1
ATOM 616 C C . SER A 1 84 ? 14.174 6.557 -12.089 1.00 85.88 84 SER A C 1
ATOM 618 O O . SER A 1 84 ? 13.085 6.580 -11.526 1.00 85.88 84 SER A O 1
ATOM 620 N N . GLN A 1 85 ? 14.445 7.340 -13.135 1.00 84.38 85 GLN A N 1
ATOM 621 C CA . GLN A 1 85 ? 13.464 8.275 -13.691 1.00 84.38 85 GLN A CA 1
ATOM 622 C C . GLN A 1 85 ? 12.266 7.562 -14.322 1.00 84.38 85 GLN A C 1
ATOM 624 O O . GLN A 1 85 ? 11.134 8.018 -14.171 1.00 84.38 85 GLN A O 1
ATOM 629 N N . MET A 1 86 ? 12.487 6.421 -14.982 1.00 85.56 86 MET A N 1
ATOM 630 C CA . MET A 1 86 ? 11.391 5.591 -15.494 1.00 85.56 86 MET A CA 1
ATOM 631 C C . MET A 1 86 ? 10.492 5.090 -14.358 1.00 85.56 86 MET A C 1
ATOM 633 O O . MET A 1 86 ? 9.266 5.158 -14.457 1.00 85.56 86 MET A O 1
ATOM 637 N N . LEU A 1 87 ? 11.103 4.640 -13.258 1.00 89.00 87 LEU A N 1
ATOM 638 C CA . LEU A 1 87 ? 10.381 4.210 -12.065 1.00 89.00 87 LEU A CA 1
ATOM 639 C C . LEU A 1 87 ? 9.614 5.367 -11.404 1.00 89.00 87 LEU A C 1
ATOM 641 O O . LEU A 1 87 ? 8.457 5.190 -11.026 1.00 89.00 87 LEU A O 1
ATOM 645 N N . ASP A 1 88 ? 10.233 6.541 -11.274 1.00 86.81 88 ASP A N 1
ATOM 646 C CA . ASP A 1 88 ? 9.590 7.722 -10.692 1.00 86.81 88 ASP A CA 1
ATOM 647 C C . ASP A 1 88 ? 8.401 8.183 -11.553 1.00 86.81 88 ASP A C 1
ATOM 649 O O . ASP A 1 88 ? 7.326 8.450 -11.019 1.00 86.81 88 ASP A O 1
ATOM 653 N N . GLY A 1 89 ? 8.552 8.193 -12.883 1.00 84.00 89 GLY A N 1
ATOM 654 C CA . GLY A 1 89 ? 7.473 8.527 -13.816 1.00 84.00 89 GLY A CA 1
ATOM 655 C C . GLY A 1 89 ? 6.284 7.568 -13.714 1.00 84.00 89 GLY A C 1
ATOM 656 O O . GLY A 1 89 ? 5.133 8.005 -13.661 1.00 84.00 89 GLY A O 1
ATOM 657 N N . TRP A 1 90 ? 6.547 6.262 -13.608 1.00 89.12 90 TRP A N 1
ATOM 658 C CA . TRP A 1 90 ? 5.498 5.280 -13.328 1.00 89.12 90 TRP A CA 1
ATOM 659 C C . TRP A 1 90 ? 4.840 5.509 -11.962 1.00 89.12 90 TRP A C 1
ATOM 661 O O . TRP A 1 90 ? 3.614 5.469 -11.869 1.00 89.12 90 TRP A O 1
ATOM 671 N N . GLY A 1 91 ? 5.620 5.806 -10.918 1.00 89.44 91 GLY A N 1
ATOM 672 C CA . GLY A 1 91 ? 5.093 6.113 -9.586 1.00 89.44 91 GLY A CA 1
ATOM 673 C C . GLY A 1 91 ? 4.148 7.319 -9.601 1.00 89.44 91 GLY A C 1
ATOM 674 O O . GLY A 1 91 ? 3.044 7.245 -9.064 1.00 89.44 91 GLY A O 1
ATOM 675 N N . CYS A 1 92 ? 4.529 8.399 -10.288 1.00 87.56 92 CYS A N 1
ATOM 676 C CA . CYS A 1 92 ? 3.682 9.577 -10.486 1.00 87.56 92 CYS A CA 1
ATOM 677 C C . CYS A 1 92 ? 2.373 9.235 -11.211 1.00 87.56 92 CYS A C 1
ATOM 679 O O . CYS A 1 92 ? 1.300 9.661 -10.778 1.00 87.56 92 CYS A O 1
ATOM 681 N N . LYS A 1 93 ? 2.441 8.433 -12.282 1.00 85.06 93 LYS A N 1
ATOM 682 C CA . LYS A 1 93 ? 1.259 7.969 -13.026 1.00 85.06 93 LYS A CA 1
ATOM 683 C C . LYS A 1 93 ? 0.329 7.141 -12.139 1.00 85.06 93 LYS A C 1
ATOM 685 O O . LYS A 1 93 ? -0.866 7.420 -12.090 1.00 85.06 93 LYS A O 1
ATOM 690 N N . LEU A 1 94 ? 0.884 6.189 -11.390 1.00 89.06 94 LEU A N 1
ATOM 691 C CA . LEU A 1 94 ? 0.146 5.334 -10.462 1.00 89.06 94 LEU A CA 1
ATOM 692 C C . LEU A 1 94 ? -0.582 6.162 -9.393 1.00 89.06 94 LEU A C 1
ATOM 694 O O . LEU A 1 94 ? -1.759 5.935 -9.125 1.00 89.06 94 LEU A O 1
ATOM 698 N N . GLU A 1 95 ? 0.092 7.154 -8.813 1.00 90.19 95 GLU A N 1
ATOM 699 C CA . GLU A 1 95 ? -0.503 8.088 -7.855 1.00 90.19 95 GLU A CA 1
ATOM 700 C C . GLU A 1 95 ? -1.585 8.978 -8.477 1.00 90.19 95 GLU A C 1
ATOM 702 O O . GLU A 1 95 ? -2.619 9.225 -7.851 1.00 90.19 95 GLU A O 1
ATOM 707 N N . GLY A 1 96 ? -1.368 9.452 -9.705 1.00 87.69 96 GLY A N 1
ATOM 708 C CA . GLY A 1 96 ? -2.355 10.212 -10.466 1.00 87.69 96 GLY A CA 1
ATOM 709 C C . GLY A 1 96 ? -3.625 9.405 -10.726 1.00 87.69 96 GLY A C 1
ATOM 710 O O . GLY A 1 96 ? -4.726 9.889 -10.462 1.00 87.69 96 GLY A O 1
ATOM 711 N N . ASP A 1 97 ? -3.481 8.156 -11.169 1.00 85.50 97 ASP A N 1
ATOM 712 C CA . ASP A 1 97 ? -4.614 7.262 -11.407 1.00 85.50 97 ASP A CA 1
ATOM 713 C C . ASP A 1 97 ? -5.321 6.869 -10.108 1.00 85.50 97 ASP A C 1
ATOM 715 O O . ASP A 1 97 ? -6.550 6.913 -10.060 1.00 85.50 97 ASP A O 1
ATOM 719 N N . ALA A 1 98 ? -4.579 6.592 -9.031 1.00 87.88 98 ALA A N 1
ATOM 720 C CA . ALA A 1 98 ? -5.162 6.312 -7.720 1.00 87.88 98 ALA A CA 1
ATOM 721 C C . ALA A 1 98 ? -6.072 7.457 -7.255 1.00 87.88 98 ALA A C 1
ATOM 723 O O . ALA A 1 98 ? -7.229 7.225 -6.907 1.00 87.88 98 ALA A O 1
ATOM 724 N N . ARG A 1 99 ? -5.572 8.700 -7.316 1.00 88.38 99 ARG A N 1
ATOM 725 C CA . ARG A 1 99 ? -6.338 9.898 -6.942 1.00 88.38 99 ARG A CA 1
ATOM 726 C C . ARG A 1 99 ? -7.531 10.133 -7.858 1.00 88.38 99 ARG A C 1
ATOM 728 O O . ARG A 1 99 ? -8.576 10.562 -7.386 1.00 88.38 99 ARG A O 1
ATOM 735 N N . ARG A 1 100 ? -7.386 9.881 -9.162 1.00 85.88 100 ARG A N 1
ATOM 736 C CA . ARG A 1 100 ? -8.458 10.091 -10.143 1.00 85.88 100 ARG A CA 1
ATOM 737 C C . ARG A 1 100 ? -9.615 9.115 -9.941 1.00 85.88 100 ARG A C 1
ATOM 739 O O . ARG A 1 100 ? -10.761 9.539 -10.046 1.00 85.88 100 ARG A O 1
ATOM 746 N N . ILE A 1 101 ? -9.309 7.842 -9.687 1.00 82.88 101 ILE A N 1
ATOM 747 C CA . ILE A 1 101 ? -10.295 6.758 -9.585 1.00 82.88 101 ILE A CA 1
ATOM 748 C C . ILE A 1 101 ? -10.960 6.748 -8.205 1.00 82.88 101 ILE A C 1
ATOM 750 O O . ILE A 1 101 ? -12.177 6.628 -8.112 1.00 82.88 101 ILE A O 1
ATOM 754 N N . TRP A 1 102 ? -10.178 6.915 -7.136 1.00 83.19 102 TRP A N 1
ATOM 755 C CA . TRP A 1 102 ? -10.627 6.719 -5.754 1.00 83.19 102 TRP A CA 1
ATOM 756 C C . TRP A 1 102 ? -10.771 8.024 -4.975 1.00 83.19 102 TRP A C 1
ATOM 758 O O . TRP A 1 102 ? -10.443 8.070 -3.793 1.00 83.19 102 TRP A O 1
ATOM 768 N N . GLN A 1 103 ? -11.246 9.090 -5.624 1.00 80.31 103 GLN A N 1
ATOM 769 C CA . GLN A 1 103 ? -11.324 10.434 -5.040 1.00 80.31 103 GLN A CA 1
ATOM 770 C C . GLN A 1 103 ? -11.935 10.428 -3.629 1.00 80.31 103 GLN A C 1
ATOM 772 O O . GLN A 1 103 ? -13.128 10.197 -3.445 1.00 80.31 103 GLN A O 1
ATOM 777 N N . GLY A 1 104 ? -11.104 10.712 -2.621 1.00 78.50 104 GLY A N 1
ATOM 778 C CA . GLY A 1 104 ? -11.532 10.798 -1.220 1.00 78.50 104 GLY A CA 1
ATOM 779 C C . GLY A 1 104 ? -11.563 9.462 -0.465 1.00 78.50 104 GLY A C 1
ATOM 780 O O . GLY A 1 104 ? -11.778 9.456 0.747 1.00 78.50 104 GLY A O 1
ATOM 781 N N . GLU A 1 105 ? -11.275 8.338 -1.123 1.00 86.94 105 GLU A N 1
ATOM 782 C CA . GLU A 1 105 ? -11.159 7.008 -0.522 1.00 86.94 105 GLU A CA 1
ATOM 783 C C . GLU A 1 105 ? -9.691 6.623 -0.284 1.00 86.94 105 GLU A C 1
ATOM 785 O O . GLU A 1 105 ? -9.146 5.704 -0.897 1.00 86.94 105 GLU A O 1
ATOM 790 N N . LYS A 1 106 ? -9.052 7.294 0.684 1.00 88.31 106 LYS A N 1
ATOM 791 C CA . LYS A 1 106 ? -7.628 7.102 1.029 1.00 88.31 106 LYS A CA 1
ATOM 792 C C . LYS A 1 106 ? -7.212 5.644 1.230 1.00 88.31 106 LYS A C 1
ATOM 794 O O . LYS A 1 106 ? -6.130 5.246 0.804 1.00 88.31 106 LYS A O 1
ATOM 799 N N . CYS A 1 107 ? -8.074 4.825 1.833 1.00 87.56 107 CYS A N 1
ATOM 800 C CA . CYS A 1 107 ? -7.797 3.399 2.005 1.00 87.56 107 CYS A CA 1
ATOM 801 C C . CYS A 1 107 ? -7.599 2.690 0.658 1.00 87.56 107 CYS A C 1
ATOM 803 O O . CYS A 1 107 ? -6.646 1.927 0.514 1.00 87.56 107 CYS A O 1
ATOM 805 N N . ARG A 1 108 ? -8.477 2.951 -0.321 1.00 88.38 108 ARG A N 1
ATOM 806 C CA . ARG A 1 108 ? -8.398 2.354 -1.660 1.00 88.38 108 ARG A CA 1
ATOM 807 C C . ARG A 1 108 ? -7.206 2.891 -2.437 1.00 88.38 108 ARG A C 1
ATOM 809 O O . ARG A 1 108 ? -6.481 2.093 -3.026 1.00 88.38 108 ARG A O 1
ATOM 816 N N . GLU A 1 109 ? -6.968 4.204 -2.368 1.00 91.12 109 GLU A N 1
ATOM 817 C CA . GLU A 1 109 ? -5.792 4.843 -2.972 1.00 91.12 109 GLU A CA 1
ATOM 818 C C . GLU A 1 109 ? -4.508 4.121 -2.540 1.00 91.12 109 GLU A C 1
ATOM 820 O O . GLU A 1 109 ? -3.738 3.657 -3.381 1.00 91.12 109 GLU A O 1
ATOM 825 N N . TYR A 1 110 ? -4.296 3.946 -1.233 1.00 92.06 110 TYR A N 1
ATOM 826 C CA . TYR A 1 110 ? -3.073 3.314 -0.751 1.00 92.06 110 TYR A CA 1
ATOM 827 C C . TYR A 1 110 ? -2.996 1.814 -1.022 1.00 92.06 110 TYR A C 1
ATOM 829 O O . TYR A 1 110 ? -1.923 1.338 -1.396 1.00 92.06 110 TYR A O 1
ATOM 837 N N . ILE A 1 111 ? -4.104 1.079 -0.875 1.00 90.50 111 ILE A N 1
ATOM 838 C CA . ILE A 1 111 ? -4.164 -0.353 -1.207 1.00 90.50 111 ILE A CA 1
ATOM 839 C C . ILE A 1 111 ? -3.734 -0.576 -2.652 1.00 90.50 111 ILE A C 1
ATOM 841 O O . ILE A 1 111 ? -2.896 -1.439 -2.916 1.00 90.50 111 ILE A O 1
ATOM 845 N N . PHE A 1 112 ? -4.239 0.244 -3.571 1.00 89.88 112 PHE A N 1
ATOM 846 C CA . PHE A 1 112 ? -3.826 0.222 -4.965 1.00 89.88 112 PHE A CA 1
ATOM 847 C C . PHE A 1 112 ? -2.326 0.516 -5.113 1.00 89.88 112 PHE A C 1
ATOM 849 O O . PHE A 1 112 ? -1.606 -0.260 -5.743 1.00 89.88 112 PHE A O 1
ATOM 856 N N . LEU A 1 113 ? -1.823 1.580 -4.484 1.00 92.00 113 LEU A N 1
ATOM 857 C CA . LEU A 1 113 ? -0.425 2.000 -4.607 1.00 92.00 113 LEU A CA 1
ATOM 858 C C . LEU A 1 113 ? 0.574 0.932 -4.143 1.00 92.00 113 LEU A C 1
ATOM 860 O O . LEU A 1 113 ? 1.466 0.540 -4.901 1.00 92.00 113 LEU A O 1
ATOM 864 N N . PHE A 1 114 ? 0.442 0.427 -2.913 1.00 91.38 114 PHE A N 1
ATOM 865 C CA . PHE A 1 114 ? 1.404 -0.558 -2.418 1.00 91.38 114 PHE A CA 1
ATOM 866 C C . PHE A 1 114 ? 1.202 -1.944 -3.047 1.00 91.38 114 PHE A C 1
ATOM 868 O O . PHE A 1 114 ? 2.175 -2.694 -3.131 1.00 91.38 114 PHE A O 1
ATOM 875 N N . SER A 1 115 ? -0.006 -2.297 -3.511 1.00 90.62 115 SER A N 1
ATOM 876 C CA . SER A 1 115 ? -0.221 -3.560 -4.237 1.00 90.62 115 SER A CA 1
ATOM 877 C C . SER A 1 115 ? 0.535 -3.559 -5.560 1.00 90.62 115 SER A C 1
ATOM 879 O O . SER A 1 115 ? 1.217 -4.531 -5.872 1.00 90.62 115 SER A O 1
ATOM 881 N N . ASN A 1 116 ? 0.510 -2.438 -6.281 1.00 91.69 116 ASN A N 1
ATOM 882 C CA . ASN A 1 116 ? 1.235 -2.278 -7.539 1.00 91.69 116 ASN A CA 1
ATOM 883 C C . ASN A 1 116 ? 2.753 -2.189 -7.350 1.00 91.69 116 ASN A C 1
ATOM 885 O O . ASN A 1 116 ? 3.499 -2.843 -8.073 1.00 91.69 116 ASN A O 1
ATOM 889 N N . ALA A 1 117 ? 3.228 -1.475 -6.324 1.00 92.38 117 ALA A N 1
ATOM 890 C CA . ALA A 1 117 ? 4.651 -1.487 -5.969 1.00 92.38 117 ALA A CA 1
ATOM 891 C C . ALA A 1 117 ? 5.151 -2.892 -5.593 1.00 92.38 117 ALA A C 1
ATOM 893 O O . ALA A 1 117 ? 6.268 -3.273 -5.946 1.00 92.38 117 ALA A O 1
ATOM 894 N N . TYR A 1 118 ? 4.326 -3.675 -4.892 1.00 89.75 118 TYR A N 1
ATOM 895 C CA . TYR A 1 118 ? 4.658 -5.055 -4.549 1.00 89.75 118 TYR A CA 1
ATOM 896 C C . TYR A 1 118 ? 4.653 -5.976 -5.775 1.00 89.75 118 TYR A C 1
ATOM 898 O O . TYR A 1 118 ? 5.546 -6.810 -5.902 1.00 89.75 118 TYR A O 1
ATOM 906 N N . ASP A 1 119 ? 3.694 -5.808 -6.684 1.00 90.00 119 ASP A N 1
ATOM 907 C CA . ASP A 1 119 ? 3.596 -6.575 -7.927 1.00 90.00 119 ASP A CA 1
ATOM 908 C C . ASP A 1 119 ? 4.811 -6.357 -8.838 1.00 90.00 119 ASP A C 1
ATOM 910 O O . ASP A 1 119 ? 5.487 -7.322 -9.187 1.00 90.00 119 ASP A O 1
ATOM 914 N N . VAL A 1 120 ? 5.190 -5.102 -9.114 1.00 91.06 120 VAL A N 1
ATOM 915 C CA . VAL A 1 120 ? 6.406 -4.788 -9.891 1.00 91.06 120 VAL A CA 1
ATOM 916 C C . VAL A 1 120 ? 7.647 -5.418 -9.253 1.00 91.06 120 VAL A C 1
ATOM 918 O O . VAL A 1 120 ? 8.461 -6.026 -9.949 1.00 91.06 120 VAL A O 1
ATOM 921 N N . LEU A 1 121 ? 7.772 -5.345 -7.923 1.00 89.62 121 LEU A N 1
ATOM 922 C CA . LEU A 1 121 ? 8.878 -5.974 -7.200 1.00 89.62 121 LEU A CA 1
ATOM 923 C C . LEU A 1 121 ? 8.897 -7.503 -7.377 1.00 89.62 121 LEU A C 1
ATOM 925 O O . LEU A 1 121 ? 9.973 -8.090 -7.494 1.00 89.62 121 LEU A O 1
ATOM 929 N N . LEU A 1 122 ? 7.732 -8.160 -7.391 1.00 88.12 122 LEU A N 1
ATOM 930 C CA . LEU A 1 122 ? 7.631 -9.601 -7.636 1.00 88.12 122 LEU A CA 1
ATOM 931 C C . LEU A 1 122 ? 7.995 -9.963 -9.076 1.00 88.12 122 LEU A C 1
ATOM 933 O O . LEU A 1 122 ? 8.749 -10.917 -9.271 1.00 88.12 122 LEU A O 1
ATOM 937 N N . ILE A 1 123 ? 7.504 -9.206 -10.062 1.00 89.00 123 ILE A N 1
ATOM 938 C CA . ILE A 1 123 ? 7.829 -9.429 -11.475 1.00 89.00 123 ILE A CA 1
ATOM 939 C C . ILE A 1 123 ? 9.341 -9.299 -11.672 1.00 89.00 123 ILE A C 1
ATOM 941 O O . ILE A 1 123 ? 9.954 -10.219 -12.207 1.00 89.00 123 ILE A O 1
ATOM 945 N N . MET A 1 124 ? 9.957 -8.220 -11.172 1.00 87.31 124 MET A N 1
ATOM 946 C CA . MET A 1 124 ? 11.405 -8.008 -11.279 1.00 87.31 124 MET A CA 1
ATOM 947 C C . MET A 1 124 ? 12.205 -9.153 -10.656 1.00 87.31 124 MET A C 1
ATOM 949 O O . MET A 1 124 ? 13.081 -9.719 -11.302 1.00 87.31 124 MET A O 1
ATOM 953 N N . ARG A 1 125 ? 11.861 -9.571 -9.433 1.00 86.12 125 ARG A N 1
ATOM 954 C CA . ARG A 1 125 ? 12.540 -10.701 -8.776 1.00 86.12 125 ARG A CA 1
ATOM 955 C C . ARG A 1 125 ? 12.368 -12.017 -9.525 1.00 86.12 125 ARG A C 1
ATOM 957 O O . ARG A 1 125 ? 13.277 -12.843 -9.514 1.00 86.12 125 ARG A O 1
ATOM 964 N N . GLY A 1 126 ? 11.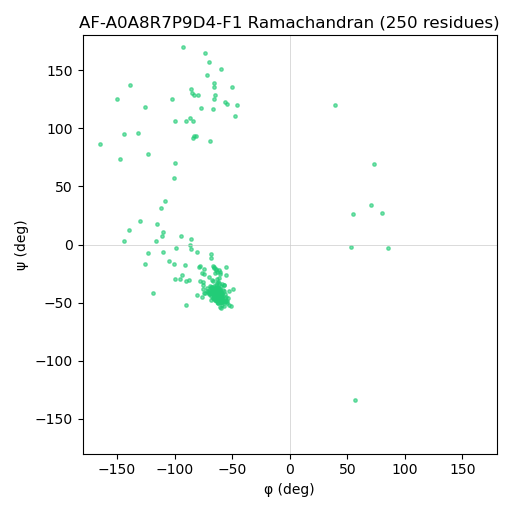229 -12.208 -10.188 1.00 85.75 126 GLY A N 1
ATOM 965 C CA . GLY A 1 126 ? 10.963 -13.373 -11.030 1.00 85.75 126 GLY A CA 1
ATOM 966 C C . GLY A 1 126 ? 11.877 -13.473 -12.255 1.00 85.75 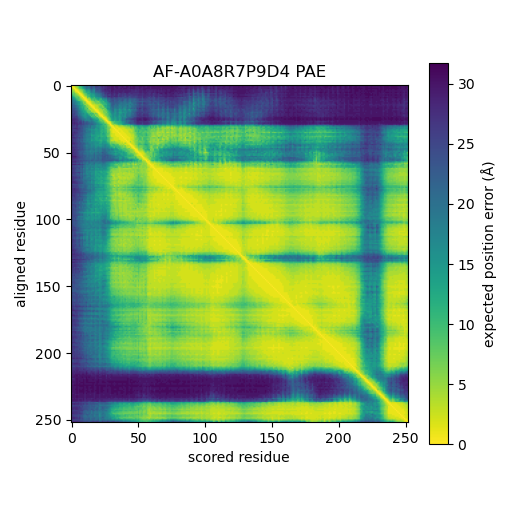126 GLY A C 1
ATOM 967 O O . GLY A 1 126 ? 12.065 -14.569 -12.776 1.00 85.75 126 GLY A O 1
ATOM 968 N N . ARG A 1 127 ? 12.487 -12.365 -12.692 1.00 82.69 127 ARG A N 1
ATOM 969 C CA . ARG A 1 127 ? 13.456 -12.340 -13.803 1.00 82.69 127 ARG A CA 1
ATOM 970 C C . ARG A 1 127 ? 14.842 -12.825 -13.383 1.00 82.69 127 ARG A C 1
ATOM 972 O O . ARG A 1 127 ? 15.632 -13.251 -14.220 1.00 82.69 127 ARG A O 1
ATOM 979 N N . GLY A 1 128 ? 15.135 -12.835 -12.084 1.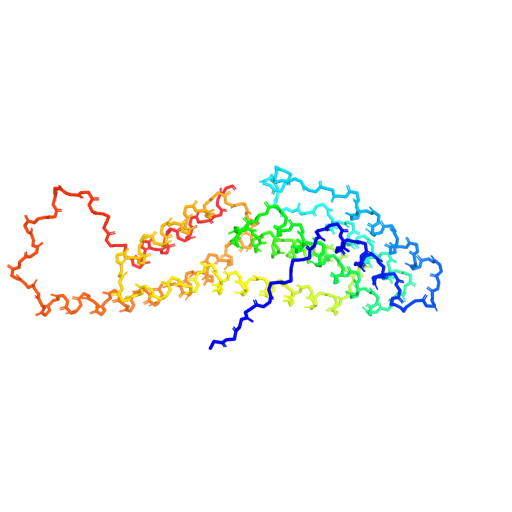00 76.56 128 GLY A N 1
ATOM 980 C CA . GLY A 1 128 ? 16.381 -13.376 -11.550 1.00 76.56 128 GLY A CA 1
ATOM 981 C C . GLY A 1 128 ? 17.619 -12.713 -12.160 1.00 76.56 128 GLY A C 1
ATOM 982 O O . GLY A 1 128 ? 17.705 -11.492 -12.267 1.00 76.56 128 GLY A O 1
ATOM 983 N N . ALA A 1 129 ? 18.600 -13.521 -12.568 1.00 70.81 129 ALA A N 1
ATOM 984 C CA . ALA A 1 129 ? 19.891 -13.022 -13.044 1.00 70.81 129 ALA A CA 1
ATOM 985 C C . ALA A 1 129 ? 19.822 -12.232 -14.365 1.00 70.81 129 ALA A C 1
ATOM 987 O O . ALA A 1 129 ? 20.760 -11.497 -14.662 1.00 70.81 129 ALA A O 1
ATOM 988 N N . THR A 1 130 ? 18.746 -12.356 -15.154 1.00 67.94 130 THR A N 1
ATOM 989 C CA . THR A 1 130 ? 18.624 -11.636 -16.436 1.00 67.94 130 THR A CA 1
ATOM 990 C C . THR A 1 130 ? 18.325 -10.152 -16.251 1.00 67.94 130 THR A C 1
ATOM 992 O O . THR A 1 130 ? 18.578 -9.367 -17.157 1.00 67.94 130 THR A O 1
ATOM 995 N N . PHE A 1 131 ? 17.792 -9.765 -15.090 1.00 74.75 131 PHE A N 1
ATOM 996 C CA . PHE A 1 131 ? 17.515 -8.377 -14.743 1.00 74.75 131 PHE A CA 1
ATOM 997 C C . PHE A 1 131 ? 17.688 -8.170 -13.235 1.00 74.75 131 PHE A C 1
ATOM 999 O O . PHE A 1 131 ? 16.728 -8.047 -12.478 1.00 74.75 131 PHE A O 1
ATOM 1006 N N . SER A 1 132 ? 18.950 -8.164 -12.802 1.00 75.56 132 SER A N 1
ATOM 1007 C CA . SER A 1 132 ? 19.327 -7.911 -11.411 1.00 75.56 132 SER A CA 1
ATOM 1008 C C . SER A 1 132 ? 19.790 -6.467 -11.257 1.00 75.56 132 SER A C 1
ATOM 1010 O O . SER A 1 132 ? 20.881 -6.099 -11.694 1.00 75.56 132 SER A O 1
ATOM 1012 N N . ASN A 1 133 ? 18.957 -5.635 -10.631 1.00 82.56 133 ASN A N 1
ATOM 1013 C CA . ASN A 1 133 ? 19.313 -4.262 -10.293 1.00 82.56 133 ASN A CA 1
ATOM 1014 C C . ASN A 1 133 ? 18.953 -3.969 -8.831 1.00 82.56 133 ASN A C 1
ATOM 1016 O O . ASN A 1 133 ? 17.821 -3.615 -8.497 1.00 82.56 133 ASN A O 1
ATOM 1020 N N . VAL A 1 134 ? 19.955 -4.119 -7.961 1.00 85.00 134 VAL A N 1
ATOM 1021 C CA . VAL A 1 134 ? 19.824 -3.968 -6.503 1.00 85.00 134 VAL A CA 1
ATOM 1022 C C . VAL A 1 134 ? 19.344 -2.569 -6.112 1.00 85.00 134 VAL A C 1
ATOM 1024 O O . VAL A 1 134 ? 18.575 -2.421 -5.161 1.00 85.00 134 VAL A O 1
ATOM 1027 N N . GLU A 1 135 ? 19.770 -1.539 -6.842 1.00 86.94 135 GLU A N 1
ATOM 1028 C CA . GLU A 1 135 ? 19.378 -0.159 -6.563 1.00 86.94 135 GLU A CA 1
ATOM 1029 C C . GLU A 1 135 ? 17.891 0.068 -6.856 1.00 86.94 135 GLU A C 1
ATOM 1031 O O . GLU A 1 135 ? 17.163 0.570 -5.994 1.00 86.94 135 GLU A O 1
ATOM 1036 N N . LEU A 1 136 ? 17.410 -0.385 -8.017 1.00 87.62 136 LEU A N 1
ATOM 1037 C CA . LEU A 1 136 ? 15.988 -0.315 -8.363 1.00 87.62 136 LEU A CA 1
ATOM 1038 C C . LEU A 1 136 ? 15.126 -1.137 -7.405 1.00 87.62 136 LEU A C 1
ATOM 1040 O O . LEU A 1 136 ? 14.089 -0.656 -6.951 1.00 87.62 136 LEU A O 1
ATOM 1044 N N . GLU A 1 137 ? 15.561 -2.346 -7.042 1.00 89.38 137 GLU A N 1
ATOM 1045 C CA . GLU A 1 137 ? 14.858 -3.162 -6.048 1.00 89.38 137 GLU A CA 1
ATOM 1046 C C . GLU A 1 137 ? 14.769 -2.466 -4.684 1.00 89.38 137 GLU A C 1
ATOM 1048 O O . GLU A 1 137 ? 13.724 -2.511 -4.022 1.00 89.38 137 GLU A O 1
ATOM 1053 N N . SER A 1 138 ? 15.852 -1.812 -4.256 1.00 90.00 138 SER A N 1
ATOM 1054 C CA . SER A 1 138 ? 15.887 -1.032 -3.018 1.00 90.00 138 SER A CA 1
ATOM 1055 C C . SER A 1 138 ? 14.906 0.139 -3.077 1.00 90.00 138 SER A C 1
ATOM 1057 O O . SER A 1 138 ? 14.130 0.348 -2.139 1.00 90.00 138 SER A O 1
ATOM 1059 N N . ARG A 1 139 ? 14.867 0.852 -4.208 1.00 90.12 139 ARG A N 1
ATOM 1060 C CA . ARG A 1 139 ? 13.975 1.995 -4.439 1.00 90.12 139 ARG A CA 1
ATOM 1061 C C . ARG A 1 139 ? 12.502 1.582 -4.478 1.00 90.12 139 ARG A C 1
ATOM 1063 O O . ARG A 1 139 ? 11.691 2.180 -3.771 1.00 90.12 139 ARG A O 1
ATOM 1070 N N . LEU A 1 140 ? 12.160 0.507 -5.190 1.00 90.94 140 LEU A N 1
ATOM 1071 C CA . LEU A 1 140 ? 10.818 -0.094 -5.175 1.00 90.94 140 LEU A CA 1
ATOM 1072 C C . LEU A 1 140 ? 10.416 -0.552 -3.774 1.00 90.94 140 LEU A C 1
ATOM 1074 O O . LEU A 1 140 ? 9.301 -0.293 -3.322 1.00 90.94 140 LEU A O 1
ATOM 1078 N N . SER A 1 141 ? 11.339 -1.183 -3.046 1.00 91.75 141 SER A N 1
ATOM 1079 C CA . SER A 1 141 ? 11.099 -1.590 -1.661 1.00 91.75 141 SER A CA 1
ATOM 1080 C C . SER A 1 141 ? 10.839 -0.386 -0.752 1.00 91.75 141 SER A C 1
ATOM 1082 O O . SER A 1 141 ? 9.979 -0.458 0.126 1.00 91.75 141 SER A O 1
ATOM 1084 N N . ALA A 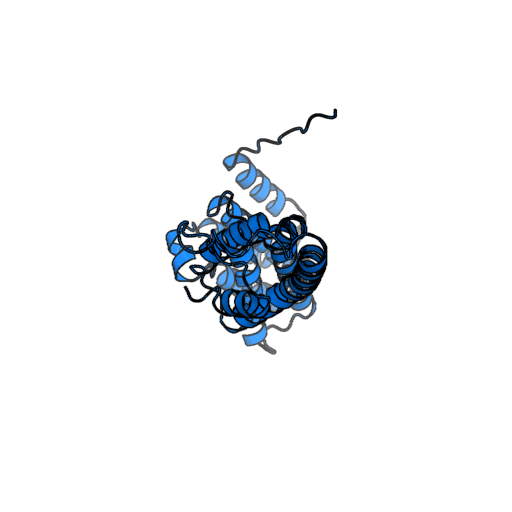1 142 ? 11.555 0.725 -0.946 1.00 93.06 142 ALA A N 1
ATOM 1085 C CA . ALA A 1 142 ? 11.327 1.965 -0.211 1.00 93.06 142 ALA A CA 1
ATOM 1086 C C . ALA A 1 142 ? 9.963 2.584 -0.549 1.00 93.06 142 ALA A C 1
ATOM 1088 O O . ALA A 1 142 ? 9.233 2.971 0.362 1.00 93.06 142 ALA A O 1
ATOM 1089 N N . MET A 1 143 ? 9.582 2.6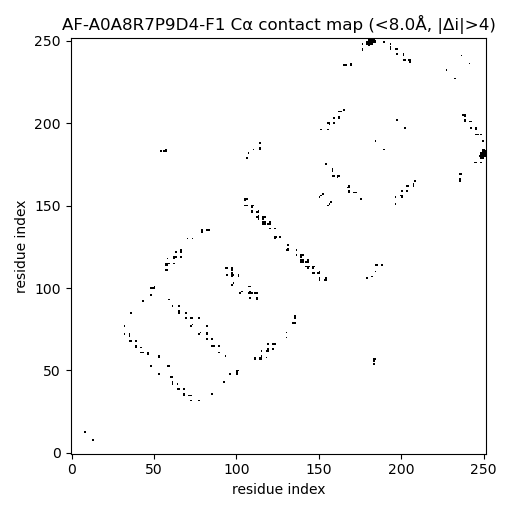01 -1.828 1.00 93.62 143 MET A N 1
ATOM 1090 C CA . MET A 1 143 ? 8.278 3.080 -2.289 1.00 93.62 143 MET A CA 1
ATOM 1091 C C . MET A 1 143 ? 7.126 2.251 -1.701 1.00 93.62 143 MET A C 1
ATOM 1093 O O . MET A 1 143 ? 6.200 2.807 -1.113 1.00 93.62 143 MET A O 1
ATOM 1097 N N . PHE A 1 144 ? 7.233 0.919 -1.754 1.00 92.25 144 PHE A N 1
ATOM 1098 C CA . PHE A 1 144 ? 6.294 -0.001 -1.112 1.00 92.25 144 PHE A CA 1
ATOM 1099 C C . PHE A 1 144 ? 6.143 0.287 0.389 1.00 92.25 144 PHE A C 1
ATOM 1101 O O . PHE A 1 144 ? 5.026 0.402 0.897 1.00 92.25 144 PHE A O 1
ATOM 1108 N N . ARG A 1 145 ? 7.266 0.432 1.111 1.00 93.38 145 ARG A N 1
ATOM 1109 C CA . ARG A 1 145 ? 7.243 0.746 2.549 1.00 93.38 145 ARG A CA 1
ATOM 1110 C C . ARG A 1 145 ? 6.571 2.088 2.813 1.00 93.38 145 ARG A C 1
ATOM 1112 O O . ARG A 1 145 ? 5.744 2.148 3.712 1.00 93.38 145 ARG A O 1
ATOM 1119 N N . ARG A 1 146 ? 6.881 3.120 2.023 1.00 95.25 146 ARG A N 1
ATOM 1120 C CA . ARG A 1 146 ? 6.286 4.457 2.143 1.00 95.25 146 ARG A CA 1
ATOM 1121 C C . ARG A 1 146 ? 4.765 4.397 2.034 1.00 95.25 146 ARG A C 1
ATOM 1123 O O . ARG A 1 146 ? 4.090 4.842 2.951 1.00 95.25 146 ARG A O 1
ATOM 1130 N N . TYR A 1 147 ? 4.229 3.785 0.978 1.00 94.06 147 TYR A N 1
ATOM 1131 C CA . TYR A 1 147 ? 2.778 3.669 0.798 1.00 94.06 147 TYR A CA 1
ATOM 1132 C C . TYR A 1 147 ? 2.106 2.839 1.897 1.00 94.06 147 TYR A C 1
ATOM 1134 O O . TYR A 1 147 ? 1.026 3.198 2.359 1.00 94.06 147 TYR A O 1
ATOM 1142 N N . LYS A 1 148 ? 2.755 1.766 2.369 1.00 93.88 148 LYS A N 1
ATOM 1143 C CA . LYS A 1 148 ? 2.257 0.985 3.509 1.00 93.88 148 LYS A CA 1
ATOM 1144 C C . LYS A 1 148 ? 2.213 1.820 4.795 1.00 93.88 148 LYS A C 1
ATOM 1146 O O . LYS A 1 148 ? 1.235 1.745 5.530 1.00 93.88 148 LYS A O 1
ATOM 1151 N N . THR A 1 149 ? 3.259 2.594 5.077 1.00 94.94 149 THR A N 1
ATOM 1152 C CA . THR A 1 149 ? 3.304 3.473 6.253 1.00 94.94 149 THR A CA 1
ATOM 1153 C C . THR A 1 149 ? 2.219 4.543 6.169 1.00 94.94 149 THR A C 1
ATOM 1155 O O . THR A 1 149 ? 1.423 4.646 7.094 1.00 94.94 149 THR A O 1
ATOM 1158 N N . SER A 1 150 ? 2.095 5.243 5.037 1.00 95.00 150 SER A N 1
ATOM 1159 C CA . SER A 1 150 ? 1.036 6.241 4.829 1.00 95.00 150 SER A CA 1
ATOM 1160 C C . SER A 1 150 ? -0.367 5.652 4.990 1.00 95.00 150 SER A C 1
ATOM 1162 O O . SER A 1 150 ? -1.230 6.269 5.605 1.00 95.00 150 SER A O 1
ATOM 1164 N N . TYR A 1 151 ? -0.592 4.424 4.516 1.00 94.75 151 TYR A N 1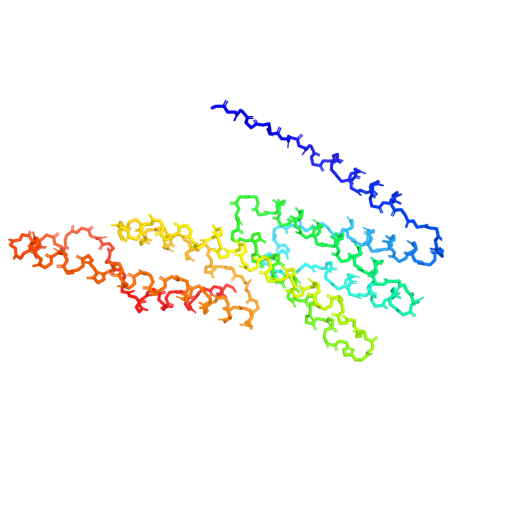
ATOM 1165 C CA . TYR A 1 151 ? -1.844 3.711 4.752 1.00 94.75 151 TYR A CA 1
ATOM 1166 C C . TYR A 1 151 ? -2.144 3.523 6.244 1.00 94.75 151 TYR A C 1
ATOM 1168 O O . TYR A 1 151 ? -3.254 3.815 6.684 1.00 94.75 151 TYR A O 1
ATOM 1176 N N . LEU A 1 152 ? -1.178 3.045 7.031 1.00 95.81 152 LEU A N 1
ATOM 1177 C CA . LEU A 1 152 ? -1.371 2.847 8.469 1.00 95.81 152 LEU A CA 1
ATOM 1178 C C . LEU A 1 152 ? -1.608 4.185 9.183 1.00 95.81 152 LEU A C 1
ATOM 1180 O O . LEU A 1 152 ? -2.540 4.291 9.982 1.00 95.81 152 LEU A O 1
ATOM 1184 N N . ASP A 1 153 ? -0.825 5.206 8.844 1.00 95.38 153 ASP A N 1
ATOM 1185 C CA . ASP A 1 153 ? -0.875 6.526 9.475 1.00 95.38 153 ASP A CA 1
ATOM 1186 C C . ASP A 1 153 ? -2.168 7.289 9.156 1.00 95.38 153 ASP A C 1
ATOM 1188 O O . ASP A 1 153 ? -2.715 7.971 10.020 1.00 95.38 153 ASP A O 1
ATOM 1192 N N . GLU A 1 154 ? -2.697 7.168 7.939 1.00 94.31 154 GLU A N 1
ATOM 1193 C CA . GLU A 1 154 ? -3.888 7.918 7.523 1.00 94.31 154 GLU A CA 1
ATOM 1194 C C . GLU A 1 154 ? -5.190 7.136 7.696 1.00 94.31 154 GLU A C 1
ATOM 1196 O O . GLU A 1 154 ? -6.239 7.739 7.922 1.00 94.31 154 GLU A O 1
ATOM 1201 N N . CYS A 1 155 ? -5.155 5.804 7.600 1.00 93.12 155 CYS A N 1
ATOM 1202 C CA . CYS A 1 155 ? -6.373 4.989 7.631 1.00 93.12 155 CYS A CA 1
ATOM 1203 C C . CYS A 1 155 ? -6.647 4.369 9.002 1.00 93.12 155 CYS A C 1
ATOM 1205 O O . CYS A 1 155 ? -7.809 4.134 9.328 1.00 93.12 155 CYS A O 1
ATOM 1207 N N . TRP A 1 156 ? -5.609 4.086 9.797 1.00 95.00 156 TRP A N 1
ATOM 1208 C CA . TRP A 1 156 ? -5.747 3.328 11.045 1.00 95.00 156 TRP A CA 1
ATOM 1209 C C . TRP A 1 156 ? -5.321 4.109 12.282 1.00 95.00 156 TRP A C 1
ATOM 1211 O O . TRP A 1 156 ? -6.023 4.069 13.292 1.00 95.00 156 TRP A O 1
ATOM 1221 N N . ALA A 1 157 ? -4.223 4.862 12.218 1.00 95.12 157 ALA A N 1
ATOM 1222 C CA . ALA A 1 157 ? -3.745 5.641 13.356 1.00 95.12 157 ALA A CA 1
ATOM 1223 C C . ALA A 1 157 ? -4.773 6.654 13.907 1.00 95.12 157 ALA A C 1
ATOM 1225 O O . ALA A 1 157 ? -4.844 6.782 15.132 1.00 95.12 157 ALA A O 1
ATOM 1226 N N . PRO A 1 158 ? -5.644 7.310 13.100 1.00 94.94 158 PRO A N 1
ATOM 1227 C CA . PRO A 1 158 ? -6.645 8.235 13.634 1.00 94.94 158 PRO A CA 1
ATOM 1228 C C . PRO A 1 158 ? -7.630 7.587 14.612 1.00 94.94 158 PRO A C 1
ATOM 1230 O O . PRO A 1 158 ? -8.185 8.280 15.465 1.00 94.94 158 PRO A O 1
ATOM 1233 N N . LEU A 1 159 ? -7.818 6.265 14.532 1.00 92.75 159 LEU A N 1
ATOM 1234 C CA . LEU A 1 159 ? -8.671 5.508 15.444 1.00 92.75 159 LEU A CA 1
ATOM 1235 C C . LEU A 1 159 ? -8.176 5.590 16.900 1.00 92.75 159 LEU A C 1
ATOM 1237 O O . LEU A 1 159 ? -8.981 5.569 17.833 1.00 92.75 159 LEU A O 1
ATOM 1241 N N . MET A 1 160 ? -6.864 5.760 17.103 1.00 93.75 160 MET A N 1
ATOM 1242 C CA . MET A 1 160 ? -6.254 5.895 18.432 1.00 93.75 160 MET A CA 1
ATOM 1243 C C . MET A 1 160 ? -6.729 7.137 19.188 1.00 93.75 160 MET A C 1
ATOM 1245 O O . MET A 1 160 ? -6.736 7.147 20.418 1.00 93.75 160 MET A O 1
ATOM 1249 N N . ASN A 1 161 ? -7.203 8.162 18.475 1.00 93.81 161 ASN A N 1
ATOM 1250 C CA . ASN A 1 161 ? -7.734 9.381 19.086 1.00 93.81 161 ASN A CA 1
ATOM 1251 C C . ASN A 1 161 ? -9.057 9.158 19.836 1.00 93.81 161 ASN A C 1
ATOM 1253 O O . ASN A 1 161 ? -9.533 10.074 20.500 1.00 93.81 161 ASN A O 1
ATOM 1257 N N . TYR A 1 162 ? -9.663 7.972 19.721 1.00 91.06 162 TYR A N 1
ATOM 1258 C CA . TYR A 1 162 ? -10.936 7.626 20.358 1.00 91.06 162 TYR A CA 1
ATOM 1259 C C . TYR A 1 162 ? -10.798 6.607 21.492 1.00 91.06 162 TYR A C 1
ATOM 1261 O O . TYR A 1 162 ? -11.799 6.090 21.982 1.00 91.06 162 TYR A O 1
ATOM 1269 N N . LEU A 1 163 ? -9.578 6.301 21.937 1.00 90.56 163 LEU A N 1
ATOM 1270 C CA . LEU A 1 163 ? -9.339 5.327 23.008 1.00 90.56 163 LEU A CA 1
ATOM 1271 C C . LEU A 1 163 ? -9.922 5.741 24.372 1.00 90.56 163 LEU A C 1
ATOM 1273 O O . LEU A 1 163 ? -10.195 4.891 25.221 1.00 90.56 163 LEU A O 1
ATOM 1277 N N . ASP A 1 164 ? -10.154 7.034 24.590 1.00 87.69 164 ASP A N 1
ATOM 1278 C CA . ASP A 1 164 ? -10.868 7.571 25.751 1.00 87.69 164 ASP A CA 1
ATOM 1279 C C . ASP A 1 164 ? -12.395 7.372 25.649 1.00 87.69 164 ASP A C 1
ATOM 1281 O O . ASP A 1 164 ? -13.084 7.261 26.666 1.00 87.69 164 ASP A O 1
ATOM 1285 N N . ARG A 1 165 ? -12.919 7.240 24.427 1.00 88.25 165 ARG A N 1
ATOM 1286 C CA . ARG A 1 165 ? -14.334 7.063 24.086 1.00 88.25 165 ARG A CA 1
ATOM 1287 C C . ARG A 1 165 ? -14.556 5.790 23.273 1.00 88.25 165 ARG A C 1
ATOM 1289 O O . ARG A 1 165 ? -14.760 5.818 22.060 1.00 88.25 165 ARG A O 1
ATOM 1296 N N . LEU A 1 166 ? -14.550 4.655 23.969 1.00 84.88 166 LEU A N 1
ATOM 1297 C CA . LEU A 1 166 ? -14.612 3.325 23.353 1.00 84.88 166 LEU A CA 1
ATOM 1298 C C . LEU A 1 166 ? -15.896 3.057 22.541 1.00 84.88 166 LEU A C 1
ATOM 1300 O O . LEU A 1 166 ? -15.886 2.203 21.657 1.00 84.88 166 LEU A O 1
ATOM 1304 N N . ASP A 1 167 ? -16.987 3.780 22.810 1.00 82.12 167 ASP A N 1
ATOM 1305 C CA . ASP A 1 167 ? -18.183 3.818 21.957 1.00 82.12 167 ASP A CA 1
ATOM 1306 C C . ASP A 1 167 ? -17.838 4.351 20.560 1.00 82.12 167 ASP A C 1
ATOM 1308 O O . ASP A 1 167 ? -18.031 3.659 19.564 1.00 82.12 167 ASP A O 1
ATOM 1312 N N . LYS A 1 168 ? -17.219 5.536 20.506 1.00 86.31 168 LYS A N 1
ATOM 1313 C CA . LYS A 1 168 ? -16.817 6.186 19.258 1.00 86.31 168 LYS A CA 1
ATOM 1314 C C . LYS A 1 168 ? -15.718 5.406 18.538 1.00 86.31 168 LYS A C 1
ATOM 1316 O O . LYS A 1 168 ? -15.760 5.287 17.318 1.00 86.31 168 LYS A O 1
ATOM 1321 N N . PHE A 1 169 ? -14.768 4.838 19.284 1.00 89.88 169 PHE A N 1
ATOM 1322 C CA . PHE A 1 169 ? -13.776 3.919 18.723 1.00 89.88 169 PHE A CA 1
ATOM 1323 C C . PHE A 1 169 ? -14.457 2.760 17.989 1.00 89.88 169 PHE A C 1
ATOM 1325 O O . PHE A 1 169 ? -14.103 2.458 16.855 1.00 89.88 169 PHE A O 1
ATOM 1332 N N . SER A 1 170 ? -15.439 2.114 18.626 1.00 85.50 170 SER A N 1
ATOM 1333 C CA . SER A 1 170 ? -16.104 0.936 18.057 1.00 85.50 170 SER A CA 1
ATOM 1334 C C . SER A 1 170 ? -16.861 1.279 16.773 1.00 85.50 170 SER A C 1
ATOM 1336 O O . SER A 1 170 ? -16.792 0.520 15.805 1.00 85.50 170 SER A O 1
ATOM 1338 N N . ASP A 1 171 ? -17.536 2.431 16.743 1.00 85.50 171 ASP A N 1
ATOM 1339 C CA . ASP A 1 171 ? -18.263 2.906 15.564 1.00 85.50 171 ASP A CA 1
ATOM 1340 C C . ASP A 1 171 ? -17.317 3.151 14.378 1.00 85.50 171 ASP A C 1
ATOM 1342 O O . ASP A 1 171 ? -17.530 2.611 13.289 1.00 85.50 171 ASP A O 1
ATOM 1346 N N . GLU A 1 172 ? -16.234 3.900 14.602 1.00 88.12 172 GLU A N 1
ATOM 1347 C CA . GLU A 1 172 ? -15.239 4.222 13.570 1.00 88.12 172 GLU A CA 1
ATOM 1348 C C . GLU A 1 172 ? -14.486 2.975 13.093 1.00 88.12 172 GLU A C 1
ATOM 1350 O O . GLU A 1 172 ? -14.320 2.766 11.890 1.00 88.12 172 GLU A O 1
ATOM 1355 N N . PHE A 1 173 ? -14.112 2.080 14.013 1.00 89.38 173 PHE A N 1
ATOM 1356 C CA . PHE A 1 173 ? -13.508 0.790 13.678 1.00 89.38 173 PHE A CA 1
ATOM 1357 C C . PHE A 1 173 ? -14.410 -0.019 12.740 1.00 89.38 173 PHE A C 1
ATOM 1359 O O . PHE A 1 173 ? -13.952 -0.531 11.717 1.00 89.38 173 PHE A O 1
ATOM 1366 N N . CYS A 1 174 ? -15.711 -0.094 13.040 1.00 85.56 174 CYS A N 1
ATOM 1367 C CA . CYS A 1 174 ? -16.665 -0.809 12.198 1.00 85.56 174 CYS A CA 1
ATOM 1368 C C . CYS A 1 174 ? -16.810 -0.173 10.809 1.00 85.56 174 CYS A C 1
ATOM 1370 O O . CYS A 1 174 ? -16.995 -0.898 9.831 1.00 85.56 174 CYS A O 1
ATOM 1372 N N . ILE A 1 175 ? -16.760 1.159 10.710 1.00 86.50 175 ILE A N 1
ATOM 1373 C CA . ILE A 1 175 ? -16.814 1.877 9.429 1.00 86.50 175 ILE A CA 1
ATOM 1374 C C . ILE A 1 175 ? -15.581 1.548 8.585 1.00 86.50 175 ILE A C 1
ATOM 1376 O O . ILE A 1 175 ? -15.728 1.192 7.414 1.00 86.50 175 ILE A O 1
ATOM 1380 N N . ILE A 1 176 ? -14.386 1.609 9.180 1.00 89.19 176 ILE A N 1
ATOM 1381 C CA . ILE A 1 176 ? -13.126 1.261 8.510 1.00 89.19 176 ILE A CA 1
ATOM 1382 C C . ILE A 1 176 ? -13.178 -0.189 8.016 1.00 89.19 176 ILE A C 1
ATOM 1384 O O . ILE A 1 176 ? -12.944 -0.442 6.835 1.00 89.19 176 ILE A O 1
ATOM 1388 N N . CYS A 1 177 ? -13.562 -1.133 8.880 1.00 87.44 177 CYS A N 1
ATOM 1389 C CA . CYS A 1 177 ? -13.625 -2.549 8.519 1.00 87.44 177 CYS A CA 1
ATOM 1390 C C . CYS A 1 177 ? -14.623 -2.809 7.386 1.00 87.44 177 CYS A C 1
ATOM 1392 O O . CYS A 1 177 ? -14.285 -3.480 6.414 1.00 87.44 177 CYS A O 1
ATOM 1394 N N . ARG A 1 178 ? -15.827 -2.222 7.449 1.00 82.69 178 ARG A N 1
ATOM 1395 C CA . ARG A 1 178 ? -16.839 -2.356 6.387 1.00 82.69 178 ARG A CA 1
ATOM 1396 C C . ARG A 1 178 ? -16.339 -1.894 5.025 1.00 82.69 178 ARG A C 1
ATOM 1398 O O . ARG A 1 178 ? -16.623 -2.554 4.034 1.00 82.69 178 ARG A O 1
ATOM 1405 N N . ARG A 1 179 ? -15.576 -0.803 4.980 1.00 82.38 179 ARG A N 1
ATOM 1406 C CA . ARG A 1 179 ? -14.989 -0.288 3.734 1.00 82.38 179 ARG A CA 1
ATOM 1407 C C . ARG A 1 179 ? -13.880 -1.179 3.182 1.00 82.38 179 ARG A C 1
ATOM 1409 O O . ARG A 1 179 ? -13.647 -1.172 1.981 1.00 82.38 179 ARG A O 1
ATOM 1416 N N . GLN A 1 180 ? -13.180 -1.908 4.048 1.00 86.25 180 GLN A N 1
ATOM 1417 C CA . GLN A 1 180 ? -11.990 -2.666 3.668 1.00 86.25 180 GLN A CA 1
ATOM 1418 C C . GLN A 1 180 ? -12.237 -4.164 3.453 1.00 86.25 180 GLN A C 1
ATOM 1420 O O . GLN A 1 180 ? -11.429 -4.821 2.800 1.00 86.25 180 GLN A O 1
ATOM 1425 N N . MET A 1 181 ? -13.354 -4.710 3.944 1.00 80.19 181 MET A N 1
ATOM 1426 C CA . MET A 1 181 ? -13.732 -6.111 3.711 1.00 80.19 181 MET A CA 1
ATOM 1427 C C . MET A 1 181 ? -13.871 -6.449 2.222 1.00 80.19 181 MET A C 1
ATOM 1429 O O . MET A 1 181 ? -13.516 -7.550 1.822 1.00 80.19 181 MET A O 1
ATOM 1433 N N . THR A 1 182 ? -14.331 -5.501 1.404 1.00 76.88 182 THR A N 1
ATOM 1434 C CA . THR A 1 182 ? -14.569 -5.696 -0.035 1.00 76.88 182 THR A CA 1
ATOM 1435 C C . THR A 1 182 ? -13.334 -5.463 -0.903 1.00 76.88 182 THR A C 1
ATOM 1437 O O . THR A 1 182 ? -13.429 -5.532 -2.123 1.00 76.88 182 THR A O 1
ATOM 1440 N N . LEU A 1 183 ? -12.188 -5.111 -0.313 1.00 82.56 183 LEU A N 1
ATOM 1441 C CA . LEU A 1 183 ? -10.984 -4.812 -1.083 1.00 82.56 183 LEU A CA 1
ATOM 1442 C C . LEU A 1 183 ? -10.209 -6.091 -1.383 1.00 82.56 183 LEU A C 1
ATOM 1444 O O . LEU A 1 183 ? -9.933 -6.886 -0.489 1.00 82.56 183 LEU A O 1
ATOM 1448 N N . LYS A 1 184 ? -9.783 -6.246 -2.632 1.00 81.62 184 LYS A N 1
ATOM 1449 C CA . LYS A 1 184 ? -8.906 -7.337 -3.052 1.00 81.62 184 LYS A CA 1
ATOM 1450 C C . LYS A 1 184 ? -7.458 -6.986 -2.754 1.00 81.62 184 LYS A C 1
ATOM 1452 O O . LYS A 1 184 ? -6.977 -5.920 -3.122 1.00 81.62 184 LYS A O 1
ATOM 1457 N N . VAL A 1 185 ? -6.751 -7.886 -2.076 1.00 84.12 185 VAL A N 1
ATOM 1458 C CA . VAL A 1 185 ? -5.313 -7.752 -1.816 1.00 84.12 185 VAL A CA 1
ATOM 1459 C C . VAL A 1 185 ? -4.653 -9.111 -1.993 1.00 84.12 185 VAL A C 1
ATOM 1461 O O . VAL A 1 185 ? -5.153 -10.125 -1.508 1.00 84.12 185 VAL A O 1
ATOM 1464 N N . ASN A 1 186 ? -3.488 -9.135 -2.646 1.00 83.00 186 ASN A N 1
ATOM 1465 C CA . ASN A 1 186 ? -2.683 -10.348 -2.789 1.00 83.00 186 ASN A CA 1
ATOM 1466 C C . ASN A 1 186 ? -2.472 -11.049 -1.430 1.00 83.00 186 ASN A C 1
ATOM 1468 O O . ASN A 1 186 ? -2.111 -10.401 -0.447 1.00 83.00 186 ASN A O 1
ATOM 1472 N N . ALA A 1 187 ? -2.625 -12.376 -1.379 1.00 84.06 187 ALA A N 1
ATOM 1473 C CA . ALA A 1 187 ? -2.608 -13.155 -0.137 1.00 84.06 187 ALA A CA 1
ATOM 1474 C C . ALA A 1 187 ? -1.373 -12.908 0.759 1.00 84.06 187 ALA A C 1
ATOM 1476 O O . ALA A 1 187 ? -1.506 -12.784 1.980 1.00 84.06 187 ALA A O 1
ATOM 1477 N N . ASN A 1 188 ? -0.177 -12.773 0.171 1.00 81.94 188 ASN A N 1
ATOM 1478 C CA . ASN A 1 188 ? 1.054 -12.519 0.930 1.00 81.94 188 ASN A CA 1
ATOM 1479 C C . ASN A 1 188 ? 1.060 -11.135 1.583 1.00 81.94 188 ASN A C 1
ATOM 1481 O O . ASN A 1 188 ? 1.548 -10.953 2.701 1.00 81.94 188 ASN A O 1
ATOM 1485 N N . LEU A 1 189 ? 0.544 -10.149 0.859 1.00 85.00 189 LEU A N 1
ATOM 1486 C CA . LEU A 1 189 ? 0.463 -8.766 1.299 1.00 85.00 189 LEU A CA 1
ATOM 1487 C C . LEU A 1 189 ? -0.649 -8.598 2.338 1.00 85.00 189 LEU A C 1
ATOM 1489 O O . LEU A 1 189 ? -0.425 -7.999 3.386 1.00 85.00 189 LEU A O 1
ATOM 1493 N N . ARG A 1 190 ? -1.791 -9.243 2.104 1.00 90.12 190 ARG A N 1
ATOM 1494 C CA . ARG A 1 190 ? -2.936 -9.323 3.007 1.00 90.12 190 ARG A CA 1
ATOM 1495 C C . ARG A 1 190 ? -2.548 -9.805 4.399 1.00 90.12 190 ARG A C 1
ATOM 1497 O O . ARG A 1 190 ? -2.815 -9.116 5.379 1.00 90.12 190 ARG A O 1
ATOM 1504 N N . TYR A 1 191 ? -1.850 -10.938 4.495 1.00 89.44 191 TYR A N 1
ATOM 1505 C CA . TYR A 1 191 ? -1.396 -11.469 5.783 1.00 89.44 191 TYR A CA 1
ATOM 1506 C C . TYR A 1 191 ? -0.491 -10.487 6.539 1.00 89.44 191 TYR A C 1
ATOM 1508 O O . TYR A 1 191 ? -0.638 -10.289 7.745 1.00 89.44 191 TYR A O 1
ATOM 1516 N N . LYS A 1 192 ? 0.440 -9.842 5.826 1.00 90.31 192 LYS A N 1
ATOM 1517 C CA . LYS A 1 192 ? 1.354 -8.860 6.422 1.00 90.31 192 LYS A CA 1
ATOM 1518 C C . LYS A 1 192 ? 0.606 -7.625 6.917 1.00 90.31 192 LYS A C 1
ATOM 1520 O O . LYS A 1 192 ? 0.871 -7.182 8.026 1.00 90.31 192 LYS A O 1
ATOM 1525 N N . LEU A 1 193 ? -0.336 -7.099 6.136 1.00 92.19 193 LEU A N 1
ATOM 1526 C CA . LEU A 1 193 ? -1.130 -5.932 6.527 1.00 92.19 193 LEU A CA 1
ATOM 1527 C C . LEU A 1 193 ? -1.990 -6.211 7.750 1.00 92.19 193 LEU A C 1
ATOM 1529 O O . LEU A 1 193 ? -1.963 -5.418 8.683 1.00 92.19 193 LEU A O 1
ATOM 1533 N N . ARG A 1 194 ? -2.695 -7.348 7.782 1.00 94.31 194 ARG A N 1
ATOM 1534 C CA . ARG A 1 194 ? -3.505 -7.750 8.943 1.00 94.31 194 ARG A CA 1
ATOM 1535 C C . ARG A 1 194 ? -2.666 -7.751 10.218 1.00 94.31 194 ARG A C 1
ATOM 1537 O O . ARG A 1 194 ? -3.063 -7.146 11.205 1.00 94.31 194 ARG A O 1
ATOM 1544 N N . LYS A 1 195 ? -1.461 -8.330 10.171 1.00 95.44 195 LYS A N 1
ATOM 1545 C CA . LYS A 1 195 ? -0.525 -8.311 11.307 1.00 95.44 195 LYS A CA 1
ATOM 1546 C C . LYS A 1 195 ? -0.109 -6.909 11.739 1.00 95.44 195 LYS A C 1
ATOM 1548 O O . LYS A 1 195 ? -0.072 -6.642 12.934 1.00 95.44 195 LYS A O 1
ATOM 1553 N N . GLU A 1 196 ? 0.220 -6.036 10.793 1.00 95.50 196 GLU A N 1
ATOM 1554 C CA . GLU A 1 196 ? 0.631 -4.656 11.091 1.00 95.50 196 GLU A CA 1
ATOM 1555 C C . GLU A 1 196 ? -0.528 -3.858 11.706 1.00 95.50 196 GLU A C 1
ATOM 1557 O O . GLU A 1 196 ? -0.338 -3.148 12.691 1.00 95.50 196 GLU A O 1
ATOM 1562 N N . ILE A 1 197 ? -1.749 -4.038 11.191 1.00 96.12 197 ILE A N 1
ATOM 1563 C CA . ILE A 1 197 ? -2.962 -3.423 11.743 1.00 96.12 197 ILE A CA 1
ATOM 1564 C C . ILE A 1 197 ? -3.232 -3.961 13.154 1.00 96.12 197 ILE A C 1
ATOM 1566 O O . ILE A 1 197 ? -3.434 -3.174 14.074 1.00 96.12 197 ILE A O 1
ATOM 1570 N N . VAL A 1 198 ? -3.176 -5.280 13.371 1.00 95.50 198 VAL A N 1
ATOM 1571 C CA . VAL A 1 198 ? -3.320 -5.882 14.710 1.00 95.50 198 VAL A CA 1
ATOM 1572 C C . VAL A 1 198 ? -2.288 -5.303 15.678 1.00 95.50 198 VAL A C 1
ATOM 1574 O O . VAL A 1 198 ? -2.657 -4.856 16.764 1.00 95.50 198 VAL A O 1
ATOM 1577 N N . GLY A 1 199 ? -1.016 -5.257 15.274 1.00 95.75 199 GLY A N 1
ATOM 1578 C CA . GLY A 1 199 ? 0.075 -4.721 16.088 1.00 95.75 199 GLY A CA 1
ATOM 1579 C C . GLY A 1 199 ? -0.101 -3.244 16.447 1.00 95.75 199 GLY A C 1
ATOM 1580 O O . GLY A 1 199 ? 0.269 -2.838 17.547 1.00 95.75 199 GLY A O 1
ATOM 1581 N N . LEU A 1 200 ? -0.708 -2.458 15.556 1.00 95.06 200 LEU A N 1
ATOM 1582 C CA . LEU A 1 200 ? -1.017 -1.050 15.789 1.00 95.06 200 LEU A CA 1
ATOM 1583 C C . LEU A 1 200 ? -2.225 -0.861 16.721 1.00 95.06 200 LEU A C 1
ATOM 1585 O O . LEU A 1 200 ? -2.183 -0.028 17.626 1.00 95.06 200 LEU A O 1
ATOM 1589 N N . ILE A 1 201 ? -3.306 -1.614 16.497 1.00 93.81 201 ILE A N 1
ATOM 1590 C CA . ILE A 1 201 ? -4.611 -1.359 17.119 1.00 93.81 201 ILE A CA 1
ATOM 1591 C C . ILE A 1 201 ? -4.785 -2.086 18.459 1.00 93.81 201 ILE A C 1
ATOM 1593 O O . ILE A 1 201 ? -5.165 -1.475 19.464 1.00 93.81 201 ILE A O 1
ATOM 1597 N N . VAL A 1 202 ? -4.548 -3.399 18.481 1.00 92.06 202 VAL A N 1
ATOM 1598 C CA . VAL A 1 202 ? -5.006 -4.285 19.564 1.00 92.06 202 VAL A CA 1
ATOM 1599 C C . VAL A 1 202 ? -4.338 -3.973 20.909 1.00 92.06 202 VAL A C 1
ATOM 1601 O O . VAL A 1 202 ? -5.068 -3.834 21.897 1.00 92.06 202 VAL A O 1
ATOM 1604 N N . PRO A 1 203 ? -3.004 -3.774 20.997 1.00 94.00 203 PRO A N 1
ATOM 1605 C CA . PRO A 1 203 ? -2.358 -3.479 22.276 1.00 94.00 203 PRO A CA 1
ATOM 1606 C C . PRO A 1 203 ? -2.881 -2.191 22.930 1.00 94.00 203 PRO A C 1
ATOM 1608 O O . PRO A 1 203 ? -3.173 -2.165 24.127 1.00 94.00 203 PRO A O 1
ATOM 1611 N N . GLN A 1 204 ? -3.057 -1.129 22.139 1.00 92.31 204 GLN A N 1
ATOM 1612 C CA . GLN A 1 204 ? -3.510 0.177 22.630 1.00 92.31 204 GLN A CA 1
ATOM 1613 C C . GLN A 1 204 ? -4.973 0.142 23.087 1.00 92.31 204 GLN A C 1
ATOM 1615 O O . GLN A 1 204 ? -5.332 0.701 24.135 1.00 92.31 204 GLN A O 1
ATOM 1620 N N . TYR A 1 205 ? -5.815 -0.577 22.339 1.00 89.75 205 TYR A N 1
ATOM 1621 C CA . TYR A 1 205 ? -7.201 -0.812 22.720 1.00 89.75 205 TYR A CA 1
ATOM 1622 C C . TYR A 1 205 ? -7.301 -1.598 24.028 1.00 89.75 205 TYR A C 1
ATOM 1624 O O . TYR A 1 205 ? -8.029 -1.195 24.935 1.00 89.75 205 TYR A O 1
ATOM 1632 N N . GLN A 1 206 ? -6.538 -2.686 24.168 1.00 90.81 206 GLN A N 1
ATOM 1633 C CA . GLN A 1 206 ? -6.580 -3.541 25.353 1.00 90.81 206 GLN A CA 1
ATOM 1634 C C . GLN A 1 206 ? -6.212 -2.773 26.631 1.00 90.81 206 GLN A C 1
ATOM 1636 O O . GLN A 1 206 ? -6.901 -2.899 27.649 1.00 90.81 206 GLN A O 1
ATOM 1641 N N . VAL A 1 207 ? -5.171 -1.935 26.581 1.00 90.56 207 VAL A N 1
ATOM 1642 C CA . VAL A 1 207 ? -4.767 -1.082 27.712 1.00 90.56 207 VAL A CA 1
ATOM 1643 C C . VAL A 1 207 ? -5.903 -0.140 28.116 1.00 90.56 207 VAL A C 1
ATOM 1645 O O . VAL A 1 207 ? -6.280 -0.083 29.292 1.00 90.56 207 VAL A O 1
ATOM 1648 N N . SER A 1 208 ? -6.493 0.551 27.140 1.00 88.00 208 SER A N 1
ATOM 1649 C CA . SER A 1 208 ? -7.576 1.515 27.361 1.00 88.00 208 SER A CA 1
ATOM 1650 C C . SER A 1 208 ? -8.847 0.841 27.888 1.00 88.00 208 SER A C 1
ATOM 1652 O O . SER A 1 208 ? -9.441 1.293 28.872 1.00 88.00 208 SER A O 1
ATOM 1654 N N . PHE A 1 209 ? -9.214 -0.306 27.316 1.00 85.31 209 PHE A N 1
ATOM 1655 C CA . PHE A 1 209 ? -10.345 -1.127 27.741 1.00 85.31 209 PHE A CA 1
ATOM 1656 C C . PHE A 1 209 ? -10.211 -1.579 29.202 1.00 85.31 209 PHE A C 1
ATOM 1658 O O . PHE A 1 209 ? -11.139 -1.425 30.005 1.00 85.31 209 PHE A O 1
ATOM 1665 N N . LEU A 1 210 ? -9.036 -2.083 29.593 1.00 86.25 210 LEU A N 1
ATOM 1666 C CA . LEU A 1 210 ? -8.770 -2.505 30.969 1.00 86.25 210 LEU A CA 1
ATOM 1667 C C . LEU A 1 210 ? -8.784 -1.328 31.954 1.00 86.25 210 LEU A C 1
ATOM 1669 O O . LEU A 1 210 ? -9.322 -1.466 33.059 1.00 86.25 210 LEU A O 1
ATOM 1673 N N . ALA A 1 211 ? -8.231 -0.173 31.574 1.00 84.56 211 ALA A N 1
ATOM 1674 C CA . ALA A 1 211 ? -8.235 1.030 32.405 1.00 84.56 211 ALA A CA 1
ATOM 1675 C C . ALA A 1 211 ? -9.666 1.520 32.689 1.00 84.56 211 ALA A C 1
ATOM 1677 O O . ALA A 1 211 ? -10.035 1.757 33.844 1.00 84.56 211 ALA A O 1
ATOM 1678 N N . GLN A 1 212 ? -10.514 1.584 31.660 1.00 78.81 212 GLN A N 1
ATOM 1679 C CA . GLN A 1 212 ? -11.909 2.000 31.811 1.00 78.81 212 GLN A CA 1
ATOM 1680 C C . GLN A 1 212 ? -12.740 0.994 32.614 1.00 78.81 212 GLN A C 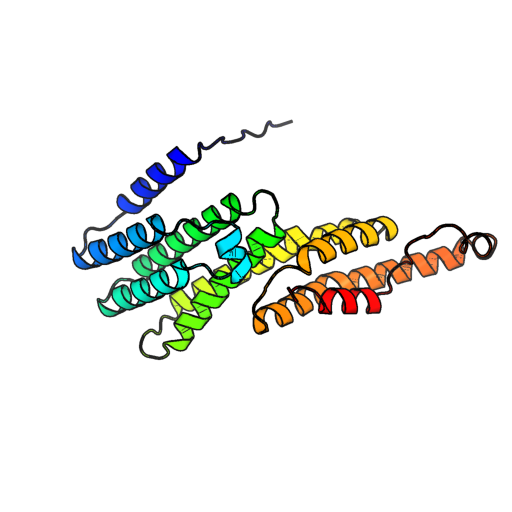1
ATOM 1682 O O . GLN A 1 212 ? -13.557 1.396 33.445 1.00 78.81 212 GLN A O 1
ATOM 1687 N N . ARG A 1 213 ? -12.489 -0.314 32.463 1.00 74.38 213 ARG A N 1
ATOM 1688 C CA . ARG A 1 213 ? -13.160 -1.355 33.260 1.00 74.38 213 ARG A CA 1
ATOM 1689 C C . ARG A 1 213 ? -12.798 -1.269 34.746 1.00 74.38 213 ARG A C 1
ATOM 1691 O O . ARG A 1 213 ? -13.675 -1.406 35.603 1.00 74.38 213 ARG A O 1
ATOM 1698 N N . LYS A 1 214 ? -11.529 -0.990 35.072 1.00 67.19 214 LYS A N 1
ATOM 1699 C CA . LYS A 1 214 ? -11.094 -0.734 36.458 1.00 67.19 214 LYS A CA 1
ATOM 1700 C C . LYS A 1 214 ? -11.772 0.511 37.034 1.00 67.19 214 LYS A C 1
ATOM 1702 O O . LYS A 1 214 ? -12.247 0.459 38.168 1.00 67.19 214 LYS A O 1
ATOM 1707 N N . ASN A 1 215 ? -11.915 1.580 36.253 1.00 57.88 215 ASN A N 1
ATOM 1708 C CA . ASN A 1 215 ? -12.611 2.795 36.690 1.00 57.88 215 ASN A CA 1
ATOM 1709 C C . ASN A 1 215 ? -14.129 2.591 36.863 1.00 57.88 215 ASN A C 1
ATOM 1711 O O . ASN A 1 215 ? -14.704 3.078 37.837 1.00 57.88 215 ASN A O 1
ATOM 1715 N N . GLN A 1 216 ? -14.773 1.779 36.017 1.00 55.47 216 GLN A N 1
ATOM 1716 C CA . GLN A 1 216 ? -16.178 1.380 36.193 1.00 55.47 216 GLN A CA 1
ATOM 1717 C C . GLN A 1 216 ? -16.397 0.547 37.469 1.00 55.47 216 GLN A C 1
ATOM 1719 O O . GLN A 1 216 ? -17.408 0.730 38.150 1.00 55.47 216 GLN A O 1
ATOM 1724 N N . SER A 1 217 ? -15.428 -0.295 37.859 1.00 51.22 217 SER A N 1
ATOM 1725 C CA . SER A 1 217 ? -15.481 -1.054 39.124 1.00 51.22 217 SER A CA 1
ATOM 1726 C C . SER A 1 217 ? -15.411 -0.176 40.386 1.00 51.22 217 SER A C 1
ATOM 1728 O O . SER A 1 217 ? -15.865 -0.603 41.451 1.00 51.22 217 SER A O 1
ATOM 1730 N N . ARG A 1 218 ? -14.912 1.066 40.261 1.00 47.28 218 ARG A N 1
ATOM 1731 C CA . ARG A 1 218 ? -14.874 2.076 41.333 1.00 47.28 218 ARG A CA 1
ATOM 1732 C C . ARG A 1 218 ? -16.079 3.025 41.326 1.00 47.28 218 ARG A C 1
ATOM 1734 O O . ARG A 1 218 ? -16.443 3.506 42.391 1.00 47.28 218 ARG A O 1
ATOM 1741 N N . LEU A 1 219 ? -16.720 3.256 40.175 1.00 44.12 219 LEU A N 1
ATOM 1742 C CA . LEU A 1 219 ? -17.776 4.271 40.027 1.00 44.12 219 LEU A CA 1
ATOM 1743 C C . LEU A 1 219 ? -19.209 3.754 39.826 1.00 44.12 219 LEU A C 1
ATOM 1745 O O . LEU A 1 219 ? -20.128 4.562 39.861 1.00 44.12 219 LEU A O 1
ATOM 1749 N N . SER A 1 220 ? -19.477 2.452 39.668 1.00 44.66 220 SER A N 1
ATOM 1750 C CA . SER A 1 220 ? -20.869 1.966 39.770 1.00 44.66 220 SER A CA 1
ATOM 1751 C C . SER A 1 220 ? -20.995 0.450 39.938 1.00 44.66 220 SER A C 1
ATOM 1753 O O . SER A 1 220 ? -21.289 -0.284 39.000 1.00 44.66 220 SER A O 1
ATOM 1755 N N . ARG A 1 221 ? -20.923 -0.021 41.190 1.00 35.56 221 ARG A N 1
ATOM 1756 C CA . ARG A 1 221 ? -21.540 -1.307 41.578 1.00 35.56 221 ARG A CA 1
ATOM 1757 C C . ARG A 1 221 ? -23.052 -1.186 41.833 1.00 35.56 221 ARG A C 1
ATOM 1759 O O . ARG A 1 221 ? -23.711 -2.198 42.024 1.00 35.56 221 ARG A O 1
ATOM 1766 N N . ALA A 1 222 ? -23.609 0.031 41.809 1.00 35.53 222 ALA A N 1
ATOM 1767 C CA . ALA A 1 222 ? -24.967 0.293 42.287 1.00 35.53 222 ALA A CA 1
ATOM 1768 C C . ALA A 1 222 ? -26.056 0.516 41.214 1.00 35.53 222 ALA A C 1
ATOM 1770 O O . ALA A 1 222 ? -27.220 0.452 41.584 1.00 35.53 222 ALA A O 1
ATOM 1771 N N . LEU A 1 223 ? -25.768 0.755 39.918 1.00 37.69 223 LEU A N 1
ATOM 1772 C CA . LEU A 1 223 ? -26.827 1.300 39.029 1.00 37.69 223 LEU A CA 1
ATOM 1773 C C . LEU A 1 223 ? -26.911 0.847 37.555 1.00 37.69 223 LEU A C 1
ATOM 1775 O O . LEU A 1 223 ? -27.814 1.311 36.862 1.00 37.69 223 LEU A O 1
ATOM 1779 N N . HIS A 1 224 ? -26.093 -0.083 37.040 1.00 37.38 224 HIS A N 1
ATOM 1780 C CA . HIS A 1 224 ? -26.104 -0.370 35.585 1.00 37.38 224 HIS A CA 1
ATOM 1781 C C . HIS A 1 224 ? -26.530 -1.766 35.103 1.00 37.38 224 HIS A C 1
ATOM 1783 O O . HIS A 1 224 ? -26.591 -1.974 33.888 1.00 37.38 224 HIS A O 1
ATOM 1789 N N . CYS A 1 225 ? -26.941 -2.680 35.986 1.00 31.61 225 CYS A N 1
ATOM 1790 C CA . CYS A 1 225 ? -27.358 -4.030 35.570 1.00 31.61 225 CYS A CA 1
ATOM 1791 C C . CYS A 1 225 ? -28.830 -4.183 35.142 1.00 31.61 225 CYS A C 1
ATOM 1793 O O . CYS A 1 225 ? -29.196 -5.259 34.687 1.00 31.61 225 CYS A O 1
ATOM 1795 N N . ARG A 1 226 ? -29.691 -3.154 35.218 1.00 29.47 226 ARG A N 1
ATOM 1796 C CA . ARG A 1 226 ? -31.142 -3.340 34.967 1.00 29.47 226 ARG A CA 1
ATOM 1797 C C . ARG A 1 226 ? -31.727 -2.702 33.700 1.00 29.47 226 ARG A C 1
ATOM 1799 O O . ARG A 1 226 ? -32.932 -2.759 33.509 1.00 29.47 226 ARG A O 1
ATOM 1806 N N . LYS A 1 227 ? -30.907 -2.133 32.805 1.00 30.08 227 LYS A N 1
ATOM 1807 C CA . LYS A 1 227 ? -31.387 -1.460 31.571 1.00 30.08 227 LYS A CA 1
ATOM 1808 C C . LYS A 1 227 ? -30.694 -1.899 30.269 1.00 30.08 227 LYS A C 1
ATOM 1810 O O . LYS A 1 227 ? -30.722 -1.165 29.288 1.00 30.08 227 LYS A O 1
ATOM 1815 N N . ARG A 1 228 ? -30.054 -3.076 30.233 1.00 39.59 228 ARG A N 1
ATOM 1816 C CA . ARG A 1 228 ? -29.252 -3.531 29.070 1.00 39.59 228 ARG A CA 1
ATOM 1817 C C . ARG A 1 228 ? -29.825 -4.728 28.297 1.00 39.59 228 ARG A C 1
ATOM 1819 O O . ARG A 1 228 ? -29.058 -5.489 27.727 1.00 39.59 228 ARG A O 1
ATOM 1826 N N . VAL A 1 229 ? -31.150 -4.878 28.243 1.00 33.59 229 VAL A N 1
ATOM 1827 C CA . VAL A 1 229 ? -31.800 -5.908 27.397 1.00 33.59 229 VAL A CA 1
ATOM 1828 C C . VAL A 1 229 ? -32.808 -5.316 26.391 1.00 33.59 229 VAL A C 1
ATOM 1830 O O . VAL A 1 229 ? -33.228 -6.008 25.479 1.00 33.59 229 VAL A O 1
ATOM 1833 N N . MET A 1 230 ? -33.125 -4.014 26.449 1.00 30.17 230 MET A N 1
ATOM 1834 C CA . MET A 1 230 ? -34.213 -3.418 25.641 1.00 30.17 230 MET A CA 1
ATOM 1835 C C . MET A 1 230 ? -33.772 -2.377 24.591 1.00 30.17 230 MET A C 1
ATOM 1837 O O . MET A 1 230 ? -34.601 -1.585 24.162 1.00 30.17 230 MET A O 1
ATOM 1841 N N . ALA A 1 231 ? -32.491 -2.297 24.197 1.00 36.03 231 ALA A N 1
ATOM 1842 C CA . ALA A 1 231 ? -32.023 -1.148 23.396 1.00 36.03 231 ALA A CA 1
ATOM 1843 C C . ALA A 1 231 ? -31.038 -1.429 22.245 1.00 36.03 231 ALA A C 1
ATOM 1845 O O . ALA A 1 231 ? -30.439 -0.477 21.760 1.00 36.03 231 ALA A O 1
ATOM 1846 N N . GLY A 1 232 ? -30.816 -2.681 21.819 1.00 38.84 232 GLY A N 1
ATOM 1847 C CA . GLY A 1 232 ? -29.988 -2.956 20.627 1.00 38.84 232 GLY A CA 1
ATOM 1848 C C . GLY A 1 232 ? -28.572 -2.353 20.657 1.00 38.84 232 GLY A C 1
ATOM 1849 O O . GLY A 1 232 ? -28.012 -2.041 19.613 1.00 38.84 232 GLY A O 1
ATOM 1850 N N . LYS A 1 233 ? -27.998 -2.131 21.849 1.00 45.50 233 LYS A N 1
ATOM 1851 C CA . LYS A 1 233 ? -26.695 -1.475 21.992 1.00 45.50 233 LYS A CA 1
ATOM 1852 C C . LYS A 1 233 ? -25.576 -2.446 21.644 1.00 45.50 233 LYS A C 1
ATOM 1854 O O . LYS A 1 233 ? -25.392 -3.448 22.336 1.00 45.50 233 LYS A O 1
ATOM 1859 N N . GLN A 1 234 ? -24.840 -2.095 20.594 1.00 48.75 234 GLN A N 1
ATOM 1860 C CA . GLN A 1 234 ? -23.598 -2.720 20.163 1.00 48.75 234 GLN A CA 1
ATOM 1861 C C . GLN A 1 234 ? -22.691 -2.931 21.383 1.00 48.75 234 GLN A C 1
ATOM 1863 O O . GLN A 1 234 ? -22.412 -2.012 22.158 1.00 48.75 234 GLN A O 1
ATOM 1868 N N . LYS A 1 235 ? -22.350 -4.195 21.629 1.00 55.97 235 LYS A N 1
ATOM 1869 C CA . LYS A 1 235 ? -21.510 -4.617 22.749 1.00 55.97 235 LYS A CA 1
ATOM 1870 C C . LYS A 1 235 ? -20.112 -4.025 22.525 1.00 55.97 235 LYS A C 1
ATOM 1872 O O . LYS A 1 235 ? -19.642 -4.025 21.394 1.00 55.97 235 LYS A O 1
ATOM 1877 N N . MET A 1 236 ? -19.456 -3.531 23.580 1.00 56.59 236 MET A N 1
ATOM 1878 C CA . MET A 1 236 ? -18.028 -3.199 23.495 1.00 56.59 236 MET A CA 1
ATOM 1879 C C . MET A 1 236 ? -17.264 -4.447 23.048 1.00 56.59 236 MET A C 1
ATOM 1881 O O . MET A 1 236 ? -17.368 -5.479 23.714 1.00 56.59 236 MET A O 1
ATOM 1885 N N . CYS A 1 237 ? -16.539 -4.324 21.939 1.00 65.88 237 CYS A N 1
ATOM 1886 C CA . CYS A 1 237 ? -15.713 -5.376 21.358 1.00 65.88 237 CYS A CA 1
ATOM 1887 C C . CYS A 1 237 ? -14.555 -5.703 22.317 1.00 65.88 237 CYS A C 1
ATOM 1889 O O . CYS A 1 237 ? -13.949 -4.800 22.893 1.00 65.88 237 CYS A O 1
ATOM 1891 N N . THR A 1 238 ? -14.252 -6.968 22.553 1.00 80.94 238 THR A N 1
ATOM 1892 C CA . THR A 1 238 ? -13.030 -7.388 23.254 1.00 80.94 238 THR A CA 1
ATOM 1893 C C . THR A 1 238 ? -11.807 -7.212 22.348 1.00 80.94 238 THR A C 1
ATOM 1895 O O . THR A 1 238 ? -11.939 -7.006 21.143 1.00 80.94 238 THR A O 1
ATOM 1898 N N . ALA A 1 239 ? -10.600 -7.257 22.920 1.00 84.19 239 ALA A N 1
ATOM 1899 C CA . ALA A 1 239 ? -9.370 -7.161 22.129 1.00 84.19 239 ALA A CA 1
ATOM 1900 C C . ALA A 1 239 ? -9.252 -8.344 21.149 1.00 84.19 239 ALA A C 1
ATOM 1902 O O . ALA A 1 239 ? -8.856 -8.163 20.001 1.00 84.19 239 ALA A O 1
ATOM 1903 N N . GLU A 1 240 ? -9.685 -9.525 21.589 1.00 83.62 240 GLU A N 1
ATOM 1904 C CA . GLU A 1 240 ? -9.741 -10.748 20.796 1.00 83.62 240 GLU A CA 1
ATOM 1905 C C . GLU A 1 240 ? -10.752 -10.631 19.642 1.00 83.62 240 GLU A C 1
ATOM 1907 O O . GLU A 1 240 ? -10.459 -11.020 18.515 1.00 83.62 240 GLU A O 1
ATOM 1912 N N . GLU A 1 241 ? -11.929 -10.045 19.886 1.00 82.69 241 GLU A N 1
ATOM 1913 C CA . GLU A 1 241 ? -12.919 -9.797 18.829 1.00 82.69 241 GLU A CA 1
ATOM 1914 C C . GLU A 1 241 ? -12.422 -8.771 17.791 1.00 82.69 241 GLU A C 1
ATOM 1916 O O . GLU A 1 241 ? -12.678 -8.954 16.602 1.00 82.69 241 GLU A O 1
ATOM 1921 N N . LEU A 1 242 ? -11.664 -7.736 18.191 1.00 86.94 242 LEU A N 1
ATOM 1922 C CA . LEU A 1 242 ? -11.032 -6.813 17.235 1.00 86.94 242 LEU A CA 1
ATOM 1923 C C . LEU A 1 242 ? -10.021 -7.530 16.339 1.00 86.94 242 LEU A C 1
ATOM 1925 O O . LEU A 1 242 ? -10.017 -7.317 15.128 1.00 86.94 242 LEU A O 1
ATOM 1929 N N . GLU A 1 243 ? -9.174 -8.374 16.928 1.00 89.94 243 GLU A N 1
ATOM 1930 C CA . GLU A 1 243 ? -8.187 -9.151 16.181 1.00 89.94 243 GLU A CA 1
ATOM 1931 C C . GLU A 1 243 ? -8.858 -10.082 15.165 1.00 89.94 243 GLU A C 1
ATOM 1933 O O . GLU A 1 243 ? -8.430 -10.126 14.011 1.00 89.94 243 GLU A O 1
ATOM 1938 N N . MET A 1 244 ? -9.936 -10.773 15.554 1.00 86.50 244 MET A N 1
ATOM 1939 C CA . MET A 1 244 ? -10.706 -11.612 14.629 1.00 86.50 244 MET A CA 1
ATOM 1940 C C . MET A 1 244 ? -11.240 -10.804 13.442 1.00 86.50 244 MET A C 1
ATOM 1942 O O . MET A 1 244 ? -11.007 -11.187 12.301 1.00 86.50 244 MET A O 1
ATOM 1946 N N . VAL A 1 245 ? -11.863 -9.646 13.688 1.00 88.19 245 VAL A N 1
ATOM 1947 C CA . VAL A 1 245 ? -12.398 -8.801 12.606 1.00 88.19 245 VAL A CA 1
ATOM 1948 C C . VAL A 1 245 ? -11.290 -8.297 11.678 1.00 88.19 245 VAL A C 1
ATOM 1950 O O . VAL A 1 245 ? -11.464 -8.296 10.462 1.00 88.19 245 VAL A O 1
ATOM 1953 N N . ILE A 1 246 ? -10.135 -7.890 12.219 1.00 90.38 246 ILE A N 1
ATOM 1954 C CA . ILE A 1 246 ? -8.990 -7.470 11.394 1.00 90.38 246 ILE A CA 1
ATOM 1955 C C . ILE A 1 246 ? -8.495 -8.638 10.533 1.00 90.38 246 ILE A C 1
ATOM 1957 O O . ILE A 1 246 ? -8.143 -8.448 9.367 1.00 90.38 246 ILE A O 1
ATOM 1961 N N . ASN A 1 247 ? -8.494 -9.850 11.086 1.00 88.56 247 ASN A N 1
ATOM 1962 C CA . ASN A 1 247 ? -8.061 -11.046 10.378 1.00 88.56 247 ASN A CA 1
ATOM 1963 C C . ASN A 1 247 ? -8.992 -11.471 9.234 1.00 88.56 247 ASN A C 1
ATOM 1965 O O . ASN A 1 247 ? -8.544 -12.255 8.399 1.00 88.56 247 ASN A O 1
ATOM 1969 N N . ASP A 1 248 ? -10.193 -10.899 9.133 1.00 87.31 248 ASP A N 1
ATOM 1970 C CA . ASP A 1 248 ? -11.156 -11.136 8.050 1.00 87.31 248 ASP A CA 1
ATOM 1971 C C . ASP A 1 248 ? -11.126 -10.044 6.954 1.00 87.31 248 ASP A C 1
ATOM 1973 O O . ASP A 1 248 ? -11.823 -10.138 5.944 1.00 87.31 248 ASP A O 1
ATOM 1977 N N . LEU A 1 249 ? -10.309 -8.992 7.100 1.00 87.62 249 LEU A N 1
ATOM 1978 C CA . LEU A 1 249 ? -10.240 -7.891 6.124 1.00 87.62 249 LEU A CA 1
ATOM 1979 C C . LEU A 1 249 ? -9.564 -8.302 4.819 1.00 87.62 249 LEU A C 1
ATOM 1981 O O . LEU A 1 249 ? -8.557 -8.997 4.854 1.00 87.62 249 LEU A O 1
ATOM 1985 N N . PHE A 1 250 ? -9.991 -7.757 3.682 1.00 85.88 250 PHE A N 1
ATOM 1986 C CA . PHE A 1 250 ? -9.416 -8.028 2.356 1.00 85.88 250 PHE A CA 1
ATOM 1987 C C . PHE A 1 250 ? -9.697 -9.437 1.782 1.00 85.88 250 PHE A C 1
ATOM 1989 O O . PHE A 1 250 ? -8.838 -10.043 1.133 1.00 85.88 250 PHE A O 1
ATOM 1996 N N . GLU A 1 251 ? -10.867 -10.003 2.080 1.00 76.12 251 GLU A N 1
ATOM 1997 C CA . GLU A 1 251 ? -11.346 -11.277 1.502 1.00 76.12 251 GLU A CA 1
ATOM 1998 C C . GLU A 1 251 ? -12.247 -11.079 0.263 1.00 76.12 251 GLU A C 1
ATOM 2000 O O . GLU A 1 251 ? -12.845 -12.048 -0.202 1.00 76.12 251 GLU A O 1
ATOM 2005 N N . GLY A 1 252 ? -12.374 -9.841 -0.237 1.00 59.84 252 GLY A N 1
ATOM 2006 C CA . GLY A 1 252 ? -13.164 -9.504 -1.430 1.00 59.84 252 GLY A CA 1
ATOM 2007 C C . GLY A 1 252 ? -12.627 -10.079 -2.734 1.00 59.84 252 GLY A C 1
ATOM 2008 O O . GLY A 1 252 ? -11.498 -10.618 -2.746 1.00 59.84 252 GLY A O 1
#

Organism: Triticum urartu (NCBI:txid4572)